Protein AF-A0AA47I9Y7-F1 (afdb_monomer)

Solvent-accessible surface area (backbone atoms only — not comparable to full-atom values): 16731 Å² total; per-residue (Å²): 128,36,67,56,57,57,97,41,73,66,57,45,51,51,52,51,48,19,35,68,74,39,48,67,21,49,48,52,52,41,50,50,24,49,52,32,53,71,35,77,84,28,57,31,25,45,37,18,40,38,35,43,50,38,50,36,59,47,54,57,71,39,71,88,48,73,90,46,66,33,59,58,55,16,31,36,56,62,63,80,37,83,55,49,89,88,38,75,64,47,60,88,64,98,59,73,69,54,71,45,32,20,52,49,47,20,36,27,54,48,57,59,84,78,84,75,50,79,68,33,27,66,25,9,57,61,42,27,40,48,50,48,52,48,39,56,58,68,60,42,58,69,67,46,50,52,43,69,60,46,50,42,57,44,39,29,85,91,43,34,47,88,78,33,93,68,15,23,35,47,88,72,14,67,59,35,57,53,28,57,76,67,54,39,49,80,31,60,37,34,24,37,69,44,11,41,30,55,46,35,37,45,50,33,14,61,80,69,76,51,69,63,48,29,93,90,47,55,73,64,51,34,51,53,15,51,43,29,47,44,42,29,42,40,32,70,37,56,58,20,55,51,49,55,52,54,51,34,56,53,31,50,78,69,77,39,78,81,74,89,72,62,47,79,75,42,72,50,61,30,70,45,21,37,47,37,13,37,47,46,42,73,74,62,48,52,61,85,43,59,69,61,48,49,55,51,45,53,53,43,44,51,51,40,47,51,55,38,52,58,42,39,64,67,72,77,114

pLDDT: mean 90.84, std 8.87, range [41.88, 98.38]

Radius of gyration: 19.45 Å; Cα contacts (8 Å, |Δi|>4): 486; chains: 1; bounding box: 48×53×58 Å

Organism: NCBI:txid56454

Sequence (317 aa):
MSNNAYYSEHHLRERAQAYTSNIAAEKVLIANATCAMRDINSFAHKQAEWLCHLERSLWKYEPALECRDRNKLGDEVLGLEKPGKDSPYAKSRSWKLSDQAASAFSMILKGQSGPFTAEQVKTGFELSQEGQLLAGRLNIQPRKSYRKKNRHDANRSGTHSTKTLSGMDLSMDLGTSIRDAAQVPVMSGTSGSSSDVVIAARYAAMELGVQWSAPELTTDQAKDALIDLSLEFFRQQGPTVVMAMQMNAIREKQGLPTKDVEKSQVFTHSYAEIHSGILLTVDGIDPTKIDEVRSALYGYTIDAKKRLSELSSLTEI

Secondary structure (DSSP, 8-state):
--S---SSHHHHHHHHHHHHHHHHHHHHHHHHHHHHHH-TTSHHHHHHHHHHHHHHHHHHS-GGGTTS-HHHHHHHHHTSSPPPTTSTTSSPPSSPPPHHHHHHHHHHHTT--SPPPHHHHTTHHHHHHHHHHHHHHTT-HHHHHHHHHH------TT--TTT-TT----TT-HHHHHHHHHT---SSSS-HHHHHHHHHHHHHHHHHTS-SS-TTS-HHHHHHHHHHHHHHHHHHSHHHHHHHHHHHHHHHHTTPPP----GGGS-S--HHHHHHHHHHHHTT--TT-HHHHHHHHHHHHHHHHHHHHHHHHHS--

Structure (mmCIF, N/CA/C/O backbone):
data_AF-A0AA47I9Y7-F1
#
_entry.id   AF-A0AA47I9Y7-F1
#
loop_
_atom_site.group_PDB
_atom_site.id
_atom_site.type_symbol
_atom_site.label_atom_id
_atom_site.label_alt_id
_atom_site.label_comp_id
_atom_site.label_asym_id
_atom_site.label_entity_id
_atom_site.label_seq_id
_atom_site.pdbx_PDB_ins_code
_atom_site.Cartn_x
_atom_site.Cartn_y
_atom_site.Cartn_z
_atom_site.occupancy
_atom_site.B_iso_or_equiv
_atom_site.auth_seq_id
_atom_site.auth_comp_id
_atom_site.auth_asym_id
_atom_site.auth_atom_id
_atom_site.pdbx_PDB_model_num
ATOM 1 N N . MET A 1 1 ? -4.282 19.068 11.473 1.00 44.75 1 MET A N 1
ATOM 2 C CA . MET A 1 1 ? -4.989 19.540 10.270 1.00 44.75 1 MET A CA 1
ATOM 3 C C . MET A 1 1 ? -4.792 18.522 9.155 1.00 44.75 1 MET A C 1
ATOM 5 O O . MET A 1 1 ? -3.972 18.753 8.282 1.00 44.75 1 MET A O 1
ATOM 9 N N . SER A 1 2 ? -5.476 17.378 9.200 1.00 49.88 2 SER A N 1
ATOM 10 C CA . SER A 1 2 ? -5.571 16.508 8.012 1.00 49.88 2 SER A CA 1
ATOM 11 C C . SER A 1 2 ? -6.963 15.910 7.791 1.00 49.88 2 SER A C 1
ATOM 13 O O . SER A 1 2 ? -7.198 15.368 6.724 1.00 49.88 2 SER A O 1
ATOM 15 N N . ASN A 1 3 ? -7.931 16.124 8.685 1.00 54.41 3 ASN A N 1
ATOM 16 C CA . ASN A 1 3 ? -9.329 15.746 8.470 1.00 54.41 3 ASN A CA 1
ATOM 17 C C . ASN A 1 3 ? -10.232 16.839 9.063 1.00 54.41 3 ASN A C 1
ATOM 19 O O . ASN A 1 3 ? -10.710 16.730 10.187 1.00 54.41 3 ASN A O 1
ATOM 23 N N . ASN A 1 4 ? -10.316 17.974 8.366 1.00 56.66 4 ASN A N 1
ATOM 24 C CA . ASN A 1 4 ? -10.891 19.211 8.906 1.00 56.66 4 ASN A CA 1
ATOM 25 C C . ASN A 1 4 ? -12.314 19.491 8.389 1.00 56.66 4 ASN A C 1
ATOM 27 O O . ASN A 1 4 ? -12.951 20.414 8.890 1.00 56.66 4 ASN A O 1
ATOM 31 N N . ALA A 1 5 ? -12.827 18.728 7.419 1.00 62.12 5 ALA A N 1
ATOM 32 C CA . ALA A 1 5 ? -14.216 18.865 7.003 1.00 62.12 5 ALA A CA 1
ATOM 33 C C . ALA A 1 5 ? -15.114 18.071 7.962 1.00 62.12 5 ALA A C 1
ATOM 35 O O . ALA A 1 5 ? -15.249 16.849 7.873 1.00 62.12 5 ALA A O 1
ATOM 36 N N . TYR A 1 6 ? -15.704 18.789 8.910 1.00 72.56 6 TYR A N 1
ATOM 37 C CA . TYR A 1 6 ? -16.789 18.318 9.756 1.00 72.56 6 TYR A CA 1
ATOM 38 C C . TYR A 1 6 ? -18.028 19.171 9.469 1.00 72.56 6 TYR A C 1
ATOM 40 O O . TYR A 1 6 ? -17.922 20.383 9.302 1.00 72.56 6 TYR A O 1
ATOM 48 N N . TYR A 1 7 ? -19.210 18.556 9.410 1.00 78.12 7 TYR A N 1
ATOM 49 C CA . TYR A 1 7 ? -20.451 19.286 9.104 1.00 78.12 7 TYR A CA 1
ATOM 50 C C . TYR A 1 7 ? -21.073 19.957 10.338 1.00 78.12 7 TYR A C 1
ATOM 52 O O . TYR A 1 7 ? -21.964 20.788 10.201 1.00 78.12 7 TYR A O 1
ATOM 60 N N . SER A 1 8 ? -20.613 19.609 11.545 1.00 83.88 8 SER A N 1
ATOM 61 C CA . SER A 1 8 ? -21.040 20.215 12.810 1.00 83.88 8 SER A CA 1
ATOM 62 C C . SER A 1 8 ? -19.993 20.011 13.910 1.00 83.88 8 SER A C 1
ATOM 64 O O . SER A 1 8 ? -19.165 19.100 13.836 1.00 83.88 8 SER A O 1
ATOM 66 N N . GLU A 1 9 ? -20.037 20.837 14.958 1.00 87.06 9 GLU A N 1
ATOM 67 C CA . GLU A 1 9 ? -19.199 20.641 16.150 1.00 87.06 9 GLU A CA 1
ATOM 68 C C . GLU A 1 9 ? -19.458 19.276 16.805 1.00 87.06 9 GLU A C 1
ATOM 70 O O . GLU A 1 9 ? -18.528 18.619 17.267 1.00 87.06 9 GLU A O 1
ATOM 75 N N . HIS A 1 10 ? -20.714 18.822 16.800 1.00 89.06 10 HIS A N 1
ATOM 76 C CA . HIS A 1 10 ? -21.087 17.503 17.299 1.00 89.06 10 HIS A CA 1
ATOM 77 C C . HIS A 1 10 ? -20.333 16.389 16.560 1.00 89.06 10 HIS A C 1
ATOM 79 O O . HIS A 1 10 ? -19.647 15.600 17.200 1.00 89.06 10 HIS A O 1
ATOM 85 N N . HIS A 1 11 ? -20.345 16.409 15.225 1.00 87.25 11 HIS A N 1
ATOM 86 C CA . HIS A 1 11 ? -19.621 15.438 14.404 1.00 87.25 11 HIS A CA 1
ATOM 87 C C . HIS A 1 11 ? -18.101 15.471 14.654 1.00 87.25 11 HIS A C 1
ATOM 89 O O . HIS A 1 11 ? -17.448 14.429 14.712 1.00 87.25 11 HIS A O 1
ATOM 95 N N . LEU A 1 12 ? -17.520 16.659 14.859 1.00 86.69 12 LEU A N 1
ATOM 96 C CA . LEU A 1 12 ? -16.107 16.778 15.232 1.00 86.69 12 LEU A CA 1
ATOM 97 C C . LEU A 1 12 ? -15.812 16.097 16.579 1.00 86.69 12 LEU A C 1
ATOM 99 O O . LEU A 1 12 ? -14.803 15.401 16.704 1.00 86.69 12 LEU A O 1
ATOM 103 N N . ARG A 1 13 ? -16.683 16.289 17.578 1.00 90.06 13 ARG A N 1
ATOM 104 C CA . ARG A 1 13 ? -16.549 15.663 18.903 1.00 90.06 13 ARG A CA 1
ATOM 105 C C . ARG A 1 13 ? -16.692 14.144 18.827 1.00 90.06 13 ARG A C 1
ATOM 107 O O . ARG A 1 13 ? -15.890 13.453 19.445 1.00 90.06 13 ARG A O 1
ATOM 114 N N . GLU A 1 14 ? -17.631 13.631 18.035 1.00 90.81 14 GLU A N 1
ATOM 115 C CA . GLU A 1 14 ? -17.792 12.187 17.810 1.00 90.81 14 GLU A CA 1
ATOM 116 C C . GLU A 1 14 ? -16.541 11.570 17.174 1.00 90.81 14 GLU A C 1
ATOM 118 O O . GLU A 1 14 ? -16.006 10.588 17.685 1.00 90.81 14 GLU A O 1
ATOM 123 N N . ARG A 1 15 ? -15.991 12.185 16.118 1.00 89.00 15 ARG A N 1
ATOM 124 C CA . ARG A 1 15 ? -14.737 11.711 15.506 1.00 89.00 15 ARG A CA 1
ATOM 125 C C . ARG A 1 15 ? -13.556 11.757 16.470 1.00 89.00 15 ARG A C 1
ATOM 127 O O . ARG A 1 15 ? -12.730 10.843 16.475 1.00 89.00 15 ARG A O 1
ATOM 134 N N . ALA A 1 16 ? -13.461 12.808 17.284 1.00 89.50 16 ALA A N 1
ATOM 135 C CA . ALA A 1 16 ? -12.430 12.907 18.311 1.00 89.50 16 ALA A CA 1
ATOM 136 C C . ALA A 1 16 ? -12.577 11.789 19.353 1.00 89.50 16 ALA A C 1
ATOM 138 O O . ALA A 1 16 ? -11.584 11.146 19.689 1.00 89.50 16 ALA A O 1
ATOM 139 N N . GLN A 1 17 ? -13.805 11.511 19.800 1.00 92.44 17 GLN A N 1
ATOM 140 C CA . GLN A 1 17 ? -14.100 10.427 20.730 1.00 92.44 17 GLN A CA 1
ATOM 141 C C . GLN A 1 17 ? -13.722 9.066 20.134 1.00 92.44 17 GLN A C 1
ATOM 143 O O . GLN A 1 17 ? -12.938 8.340 20.745 1.00 92.44 17 GLN A O 1
ATOM 148 N N . ALA A 1 18 ? -14.177 8.766 18.913 1.00 92.00 18 ALA A N 1
ATOM 149 C CA . ALA A 1 18 ? -13.835 7.538 18.199 1.00 92.00 18 ALA A CA 1
ATOM 150 C C . ALA A 1 18 ? -12.314 7.351 18.074 1.00 92.00 18 ALA A C 1
ATOM 152 O O . ALA A 1 18 ? -11.805 6.257 18.312 1.00 92.00 18 ALA A O 1
ATOM 153 N N . TYR A 1 19 ? -11.562 8.414 17.771 1.00 91.00 19 TYR A N 1
ATOM 154 C CA . TYR A 1 19 ? -10.100 8.365 17.785 1.00 91.00 19 TYR A CA 1
ATOM 155 C C . TYR A 1 19 ? -9.546 8.040 19.180 1.00 91.00 19 TYR A C 1
ATOM 157 O O . TYR A 1 19 ? -8.774 7.092 19.328 1.00 91.00 19 TYR A O 1
ATOM 165 N N . THR A 1 20 ? -9.947 8.791 20.211 1.00 91.69 20 THR A N 1
ATOM 166 C CA . THR A 1 20 ? -9.417 8.609 21.573 1.00 91.69 20 THR A CA 1
ATOM 167 C C . THR A 1 20 ? -9.711 7.228 22.150 1.00 91.69 20 THR A C 1
ATOM 169 O O . THR A 1 20 ? -8.852 6.670 22.823 1.00 91.69 20 THR A O 1
ATOM 172 N N . SER A 1 21 ? -10.867 6.640 21.831 1.00 92.31 21 SER A N 1
ATOM 173 C CA . SER A 1 21 ? -11.256 5.305 22.298 1.00 92.31 21 SER A CA 1
ATOM 174 C C . SER A 1 21 ? -10.496 4.161 21.618 1.00 92.31 21 SER A C 1
ATOM 176 O O . SER A 1 21 ? -10.504 3.047 22.130 1.00 92.31 21 SER A O 1
ATOM 178 N N . ASN A 1 22 ? -9.846 4.403 20.474 1.00 93.06 22 ASN A N 1
ATOM 179 C CA . ASN A 1 22 ? -9.229 3.344 19.664 1.00 93.06 22 ASN A CA 1
ATOM 180 C C . ASN A 1 22 ? -7.719 3.527 19.438 1.00 93.06 22 ASN A C 1
ATOM 182 O O . ASN A 1 22 ? -7.058 2.611 18.949 1.00 93.06 22 ASN A O 1
ATOM 186 N N . ILE A 1 23 ? -7.138 4.683 19.782 1.00 91.81 23 ILE A N 1
ATOM 187 C CA . ILE A 1 23 ? -5.726 4.967 19.484 1.00 91.81 23 ILE A CA 1
ATOM 188 C C . ILE A 1 23 ? -4.754 4.012 20.193 1.00 91.81 23 ILE A C 1
ATOM 190 O O . ILE A 1 23 ? -3.709 3.689 19.633 1.00 91.81 23 ILE A O 1
ATOM 194 N N . ALA A 1 24 ? -5.087 3.527 21.393 1.00 93.12 24 ALA A N 1
ATOM 195 C CA . ALA A 1 24 ? -4.264 2.542 22.097 1.00 93.12 24 ALA A CA 1
ATOM 196 C C . ALA A 1 24 ? -4.194 1.217 21.318 1.00 93.12 24 ALA A C 1
ATOM 198 O O . ALA A 1 24 ? -3.101 0.735 21.022 1.00 93.12 24 ALA A O 1
ATOM 199 N N . ALA A 1 25 ? -5.344 0.693 20.886 1.00 95.44 25 ALA A N 1
ATOM 200 C CA . ALA A 1 25 ? -5.421 -0.499 20.046 1.00 95.44 25 ALA A CA 1
ATOM 201 C C . ALA A 1 25 ? -4.701 -0.317 18.701 1.00 95.44 25 ALA A C 1
ATOM 203 O O . ALA A 1 25 ? -3.946 -1.193 18.278 1.00 95.44 25 ALA A O 1
ATOM 204 N N . GLU A 1 26 ? -4.860 0.837 18.042 1.00 94.44 26 GLU A N 1
ATOM 205 C CA . GLU A 1 26 ? -4.120 1.119 16.807 1.00 94.44 26 GLU A CA 1
ATOM 206 C C . GLU A 1 26 ? -2.605 1.124 17.019 1.00 94.44 26 GLU A C 1
ATOM 208 O O . GLU A 1 26 ? -1.868 0.587 16.194 1.00 94.44 26 GLU A O 1
ATOM 213 N N . LYS A 1 27 ? -2.120 1.691 18.129 1.00 93.56 27 LYS A N 1
ATOM 214 C CA . LYS A 1 27 ? -0.692 1.660 18.466 1.00 93.56 27 LYS A CA 1
ATOM 215 C C . LYS A 1 27 ? -0.179 0.235 18.642 1.00 93.56 27 LYS A C 1
ATOM 217 O O . LYS A 1 27 ? 0.912 -0.060 18.159 1.00 93.56 27 LYS A O 1
ATOM 222 N N . VAL A 1 28 ? -0.961 -0.644 19.271 1.00 95.44 28 VAL A N 1
ATOM 223 C CA . VAL A 1 28 ? -0.621 -2.070 19.403 1.00 95.44 28 VAL A CA 1
ATOM 224 C C . VAL A 1 28 ? -0.530 -2.738 18.031 1.00 95.44 28 VAL A C 1
ATOM 226 O O . VAL A 1 28 ? 0.454 -3.419 17.757 1.00 95.44 28 VAL A O 1
ATOM 229 N N . LEU A 1 29 ? -1.489 -2.494 17.132 1.00 95.94 29 LEU A N 1
ATOM 230 C CA . LEU A 1 29 ? -1.443 -3.025 15.763 1.00 95.94 29 LEU A CA 1
ATOM 231 C C . LEU A 1 29 ? -0.200 -2.548 15.003 1.00 95.94 29 LEU A C 1
ATOM 233 O O . LEU A 1 29 ? 0.504 -3.353 14.401 1.00 95.94 29 LEU A O 1
ATOM 237 N N . ILE A 1 30 ? 0.117 -1.254 15.079 1.00 94.19 30 ILE A N 1
ATOM 238 C CA . ILE A 1 30 ? 1.300 -0.680 14.423 1.00 94.19 30 ILE A CA 1
ATOM 239 C C . ILE A 1 30 ? 2.597 -1.276 14.997 1.00 94.19 30 ILE A C 1
ATOM 241 O O . ILE A 1 30 ? 3.538 -1.558 14.250 1.00 94.19 30 ILE A O 1
ATOM 245 N N . ALA A 1 31 ? 2.662 -1.475 16.317 1.00 94.19 31 ALA A N 1
ATOM 246 C CA . ALA A 1 31 ? 3.808 -2.099 16.971 1.00 94.19 31 ALA A CA 1
ATOM 247 C C . ALA A 1 31 ? 3.969 -3.566 16.546 1.00 94.19 31 ALA A C 1
ATOM 249 O O . ALA A 1 31 ? 5.073 -3.972 16.188 1.00 94.19 31 ALA A O 1
ATOM 250 N N . ASN A 1 32 ? 2.875 -4.329 16.504 1.00 95.44 32 ASN A N 1
ATOM 251 C CA . ASN A 1 32 ? 2.876 -5.721 16.058 1.00 95.44 32 ASN A CA 1
ATOM 252 C C . ASN A 1 32 ? 3.329 -5.845 14.602 1.00 95.44 32 ASN A C 1
ATOM 254 O O . ASN A 1 32 ? 4.221 -6.641 14.324 1.00 95.44 32 ASN A O 1
ATOM 258 N N . ALA A 1 33 ? 2.809 -5.002 13.706 1.00 95.31 33 ALA A N 1
ATOM 259 C CA . ALA A 1 33 ? 3.248 -4.941 12.315 1.00 95.31 33 ALA A CA 1
ATOM 260 C C . ALA A 1 33 ? 4.756 -4.642 12.202 1.00 95.31 33 ALA A C 1
ATOM 262 O O . ALA A 1 33 ? 5.487 -5.311 11.474 1.00 95.31 33 ALA A O 1
ATOM 263 N N . THR A 1 34 ? 5.256 -3.692 13.000 1.00 93.31 34 THR A N 1
ATOM 264 C CA . THR A 1 34 ? 6.692 -3.364 13.053 1.00 93.31 34 THR A CA 1
ATOM 265 C C . THR A 1 34 ? 7.535 -4.544 13.549 1.00 93.31 34 THR A C 1
ATOM 267 O O . THR A 1 34 ? 8.630 -4.783 13.037 1.00 93.31 34 THR A O 1
ATOM 270 N N . CYS A 1 35 ? 7.051 -5.286 14.546 1.00 94.62 35 CYS A N 1
ATOM 271 C CA . CYS A 1 35 ? 7.716 -6.485 15.052 1.00 94.62 35 CYS A CA 1
ATOM 272 C C . CYS A 1 35 ? 7.711 -7.614 14.018 1.00 94.62 35 CYS A C 1
ATOM 274 O O . CYS A 1 35 ? 8.761 -8.212 13.789 1.00 94.62 35 CYS A O 1
ATOM 276 N N . ALA A 1 36 ? 6.580 -7.857 13.350 1.00 94.44 36 ALA A N 1
ATOM 277 C CA . ALA A 1 36 ? 6.462 -8.862 12.299 1.00 94.44 36 ALA A CA 1
ATOM 278 C C . ALA A 1 36 ? 7.495 -8.614 11.191 1.00 94.44 36 ALA A C 1
ATOM 280 O O . ALA A 1 36 ? 8.235 -9.520 10.822 1.00 94.44 36 ALA A O 1
ATOM 281 N N . MET A 1 37 ? 7.669 -7.366 10.752 1.00 91.81 37 MET A N 1
ATOM 282 C CA . MET A 1 37 ? 8.657 -7.027 9.719 1.00 91.81 37 MET A CA 1
ATOM 283 C C . MET A 1 37 ? 10.119 -7.272 10.111 1.00 91.81 37 MET A C 1
ATOM 285 O O . MET A 1 37 ? 10.985 -7.381 9.238 1.00 91.81 37 MET A O 1
ATOM 289 N N . ARG A 1 38 ? 10.422 -7.377 11.409 1.00 91.12 38 ARG A N 1
ATOM 290 C CA . ARG A 1 38 ? 11.766 -7.715 11.906 1.00 91.12 38 ARG A CA 1
ATOM 291 C C . ARG A 1 38 ? 12.012 -9.219 11.974 1.00 91.12 38 ARG A C 1
ATOM 293 O O . ARG A 1 38 ? 13.171 -9.619 11.912 1.00 91.12 38 ARG A O 1
ATOM 300 N N . ASP A 1 39 ? 10.960 -10.023 12.098 1.00 94.00 39 ASP A N 1
ATOM 301 C CA . ASP A 1 39 ? 11.050 -11.480 12.122 1.00 94.00 39 ASP A CA 1
ATOM 302 C C . ASP A 1 39 ? 10.946 -12.048 10.704 1.00 94.00 39 ASP A C 1
ATOM 304 O O . ASP A 1 39 ? 9.898 -11.972 10.063 1.00 94.00 39 ASP A O 1
ATOM 308 N N . ILE A 1 40 ? 12.035 -12.657 10.234 1.00 92.56 40 ILE A N 1
ATOM 309 C CA . ILE A 1 40 ? 12.118 -13.276 8.905 1.00 92.56 40 ILE A CA 1
ATOM 310 C C . ILE A 1 40 ? 11.125 -14.430 8.714 1.00 92.56 40 ILE A C 1
ATOM 312 O O . ILE A 1 40 ? 10.798 -14.778 7.584 1.00 92.56 40 ILE A O 1
ATOM 316 N N . ASN A 1 41 ? 10.635 -15.024 9.806 1.00 93.94 41 ASN A N 1
ATOM 317 C CA . ASN A 1 41 ? 9.671 -16.119 9.755 1.00 93.94 41 ASN A CA 1
ATOM 318 C C . ASN A 1 41 ? 8.217 -15.633 9.741 1.00 93.94 41 ASN A C 1
ATOM 320 O O . ASN A 1 41 ? 7.310 -16.448 9.551 1.00 93.94 41 ASN A O 1
ATOM 324 N N . SER A 1 42 ? 7.976 -14.334 9.941 1.00 96.81 42 SER A N 1
ATOM 325 C CA . SER A 1 42 ? 6.624 -13.789 9.970 1.00 96.81 42 SER A CA 1
ATOM 326 C C . SER A 1 42 ? 5.968 -13.835 8.590 1.00 96.81 42 SER A C 1
ATOM 328 O O . SER A 1 42 ? 6.623 -13.739 7.549 1.00 96.81 42 SER A O 1
ATOM 330 N N . PHE A 1 43 ? 4.638 -13.919 8.568 1.00 98.00 43 PHE A N 1
ATOM 331 C CA . PHE A 1 43 ? 3.879 -13.857 7.318 1.00 98.00 43 PHE A CA 1
ATOM 332 C C . PHE A 1 43 ? 4.074 -12.518 6.595 1.00 98.00 43 PHE A C 1
ATOM 334 O O . PHE A 1 43 ? 4.163 -12.499 5.370 1.00 98.00 43 PHE A O 1
ATOM 341 N N . ALA A 1 44 ? 4.215 -11.417 7.342 1.00 97.31 44 ALA A N 1
ATOM 342 C CA . ALA A 1 44 ? 4.503 -10.096 6.788 1.00 97.31 44 ALA A CA 1
ATOM 343 C C . ALA A 1 44 ? 5.832 -10.080 6.019 1.00 97.31 44 ALA A C 1
ATOM 345 O O . ALA A 1 44 ? 5.872 -9.610 4.883 1.00 97.31 44 ALA A O 1
ATOM 346 N N . HIS A 1 45 ? 6.895 -10.665 6.583 1.00 96.69 45 HIS A N 1
ATOM 347 C CA . HIS A 1 45 ? 8.198 -10.741 5.922 1.00 96.69 45 HIS A CA 1
ATOM 348 C C . HIS A 1 45 ? 8.150 -11.601 4.654 1.00 96.69 45 HIS A C 1
ATOM 350 O O . HIS A 1 45 ? 8.589 -11.162 3.592 1.00 96.69 45 HIS A O 1
ATOM 356 N N . LYS A 1 46 ? 7.540 -12.788 4.742 1.00 97.56 46 LYS A N 1
ATOM 357 C CA . LYS A 1 46 ? 7.369 -13.721 3.615 1.00 97.56 46 LYS A CA 1
ATOM 358 C C . LYS A 1 46 ? 6.568 -13.099 2.471 1.00 97.56 46 LYS A C 1
ATOM 360 O O . LYS A 1 46 ? 6.937 -13.199 1.301 1.00 97.56 46 LYS A O 1
ATOM 365 N N . GLN A 1 47 ? 5.486 -12.394 2.804 1.00 98.38 47 GLN A N 1
ATOM 366 C CA . GLN A 1 47 ? 4.698 -11.665 1.817 1.00 98.38 47 GLN A CA 1
ATOM 367 C C . GLN A 1 47 ? 5.490 -10.494 1.218 1.00 98.38 47 GLN A C 1
ATOM 369 O O . GLN A 1 47 ? 5.410 -10.275 0.012 1.00 98.38 47 GLN A O 1
ATOM 374 N N . ALA A 1 48 ? 6.281 -9.765 2.011 1.00 98.00 48 ALA A N 1
ATOM 375 C CA . ALA A 1 48 ? 7.133 -8.684 1.511 1.00 98.00 48 ALA A CA 1
ATOM 376 C C . ALA A 1 48 ? 8.179 -9.193 0.511 1.00 98.00 48 ALA A C 1
ATOM 378 O O . ALA A 1 48 ? 8.350 -8.605 -0.557 1.00 98.00 48 ALA A O 1
ATOM 379 N N . GLU A 1 49 ? 8.831 -10.315 0.823 1.00 97.25 49 GLU A N 1
ATOM 380 C CA . GLU A 1 49 ? 9.785 -10.978 -0.068 1.00 97.25 49 GLU A CA 1
ATOM 381 C C . GLU A 1 49 ? 9.125 -11.354 -1.393 1.00 97.25 49 GLU A C 1
ATOM 383 O O . GLU A 1 49 ? 9.649 -11.064 -2.475 1.00 97.25 49 GLU A O 1
ATOM 388 N N . TRP A 1 50 ? 7.925 -11.930 -1.318 1.00 98.00 50 TRP A N 1
ATOM 389 C CA . TRP A 1 50 ? 7.161 -12.281 -2.503 1.00 98.00 50 TRP A CA 1
ATOM 390 C C . TRP A 1 50 ? 6.809 -11.060 -3.359 1.00 98.00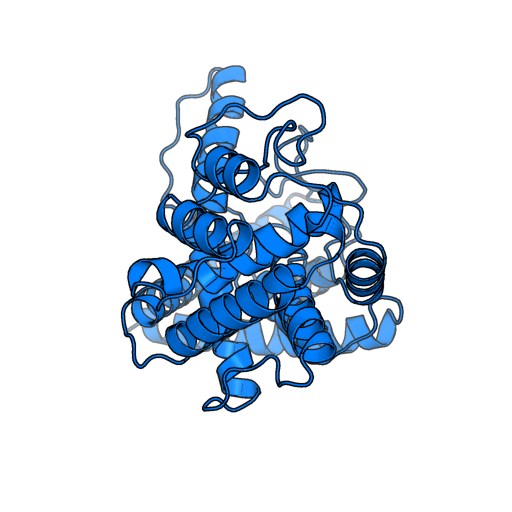 50 TRP A C 1
ATOM 392 O O . TRP A 1 50 ? 6.991 -11.098 -4.575 1.00 98.00 50 TRP A O 1
ATOM 402 N N . LEU A 1 51 ? 6.401 -9.943 -2.746 1.00 98.12 51 LEU A N 1
ATOM 403 C CA . LEU A 1 51 ? 6.159 -8.680 -3.453 1.00 98.12 51 LEU A CA 1
ATOM 404 C C . LEU A 1 51 ? 7.413 -8.175 -4.188 1.00 98.12 51 LEU A C 1
ATOM 406 O O . LEU A 1 51 ? 7.328 -7.791 -5.358 1.00 98.12 51 LEU A O 1
ATOM 410 N N . CYS A 1 52 ? 8.588 -8.233 -3.549 1.00 97.69 52 CYS A N 1
ATOM 411 C CA . CYS A 1 52 ? 9.859 -7.891 -4.193 1.00 97.69 52 CYS A CA 1
ATOM 412 C C . CYS A 1 52 ? 10.111 -8.757 -5.437 1.00 97.69 52 CYS A C 1
ATOM 414 O O . CYS A 1 52 ? 10.546 -8.260 -6.480 1.00 97.69 52 CYS A O 1
ATOM 416 N N . HIS A 1 53 ? 9.842 -10.061 -5.342 1.00 97.12 53 HIS A N 1
ATOM 417 C CA . HIS A 1 53 ? 10.044 -11.000 -6.442 1.00 97.12 53 HIS A CA 1
ATOM 418 C C . HIS A 1 53 ? 9.028 -10.852 -7.573 1.00 97.12 53 HIS A C 1
ATOM 420 O O . HIS A 1 53 ? 9.428 -10.959 -8.737 1.00 97.12 53 HIS A O 1
ATOM 426 N N . LEU A 1 54 ? 7.766 -10.558 -7.259 1.00 97.50 54 LEU A N 1
ATOM 427 C CA . LEU A 1 54 ? 6.741 -10.243 -8.252 1.00 97.50 54 LEU A CA 1
ATOM 428 C C . LEU A 1 54 ? 7.135 -9.006 -9.063 1.00 97.50 54 LEU A C 1
ATOM 430 O O . LEU A 1 54 ? 7.205 -9.083 -10.290 1.00 97.50 54 LEU A O 1
ATOM 434 N N . GLU A 1 55 ? 7.478 -7.895 -8.402 1.00 97.19 55 GLU A N 1
ATOM 435 C CA . GLU A 1 55 ? 7.911 -6.680 -9.102 1.00 97.19 55 GLU A CA 1
ATOM 436 C C . GLU A 1 55 ? 9.194 -6.930 -9.902 1.00 97.19 55 GLU A C 1
ATOM 438 O O . GLU A 1 55 ? 9.248 -6.596 -11.085 1.00 97.19 55 GLU A O 1
ATOM 443 N N . ARG A 1 56 ? 10.212 -7.585 -9.322 1.00 96.81 56 ARG A N 1
ATOM 444 C CA . ARG A 1 56 ? 11.449 -7.910 -10.055 1.00 96.81 56 ARG A CA 1
ATOM 445 C C . ARG A 1 56 ? 11.166 -8.678 -11.341 1.00 96.81 56 ARG A C 1
ATOM 447 O O . ARG A 1 56 ? 11.749 -8.371 -12.379 1.00 96.81 56 ARG A O 1
ATOM 454 N N . SER A 1 57 ? 10.304 -9.684 -11.262 1.00 95.75 57 SER A N 1
ATOM 455 C CA . SER A 1 57 ? 10.001 -10.563 -12.392 1.00 95.75 57 SER A CA 1
ATOM 456 C C . SER A 1 57 ? 9.186 -9.839 -13.460 1.00 95.75 57 SER A C 1
ATOM 458 O O . SER A 1 57 ? 9.492 -9.980 -14.642 1.00 95.75 57 SER A O 1
ATOM 460 N N . LEU A 1 58 ? 8.229 -8.999 -13.052 1.00 95.69 58 LEU A N 1
ATOM 461 C CA . LEU A 1 58 ? 7.439 -8.173 -13.962 1.00 95.69 58 LEU A CA 1
ATOM 462 C C . LEU A 1 58 ? 8.320 -7.160 -14.715 1.00 95.69 58 LEU A C 1
ATOM 464 O O . LEU A 1 58 ? 8.308 -7.105 -15.941 1.00 95.69 58 LEU A O 1
ATOM 468 N N . TRP A 1 59 ? 9.143 -6.390 -13.999 1.00 95.81 59 TRP A N 1
ATOM 469 C CA . TRP A 1 59 ? 9.994 -5.347 -14.592 1.00 95.81 59 TRP A CA 1
ATOM 470 C C . TRP A 1 59 ? 11.175 -5.882 -15.401 1.00 95.81 59 TRP A C 1
ATOM 472 O O . TRP A 1 59 ? 11.768 -5.151 -16.202 1.00 95.81 59 TRP A O 1
ATOM 482 N N . LYS A 1 60 ? 11.562 -7.146 -15.206 1.00 93.19 60 LYS A N 1
ATOM 483 C CA . LYS A 1 60 ? 12.636 -7.764 -15.989 1.00 93.19 60 LYS A CA 1
ATOM 484 C C . LYS A 1 60 ? 12.315 -7.729 -17.484 1.00 93.19 60 LYS A C 1
ATOM 486 O O . LYS A 1 60 ? 13.191 -7.367 -18.265 1.00 93.19 60 LYS A O 1
ATOM 491 N N . TYR A 1 61 ? 11.069 -8.029 -17.844 1.00 89.06 61 TYR A N 1
ATOM 492 C CA . TYR A 1 61 ? 10.615 -8.182 -19.229 1.00 89.06 61 TYR A CA 1
ATOM 493 C C . TYR A 1 61 ? 9.652 -7.079 -19.687 1.00 89.06 61 TYR A C 1
ATOM 495 O O . TYR A 1 61 ? 8.998 -7.236 -20.709 1.00 89.06 61 TYR A O 1
ATOM 503 N N . GLU A 1 62 ? 9.545 -5.976 -18.942 1.00 93.69 62 GLU A N 1
ATOM 504 C CA . GLU A 1 62 ? 8.633 -4.876 -19.271 1.00 93.69 62 GLU A CA 1
ATOM 505 C C . GLU A 1 62 ? 9.069 -4.149 -20.563 1.00 93.69 62 GLU A C 1
ATOM 507 O O . GLU A 1 62 ? 10.114 -3.482 -20.551 1.00 93.69 62 GLU A O 1
ATOM 512 N N . PRO A 1 63 ? 8.269 -4.196 -21.652 1.00 92.50 63 PRO A N 1
ATOM 513 C CA . PRO A 1 63 ? 8.631 -3.585 -22.933 1.00 92.50 63 PRO A CA 1
ATOM 514 C C . PRO A 1 63 ? 8.882 -2.076 -22.844 1.00 92.50 63 PRO A C 1
ATOM 516 O O . PRO A 1 63 ? 9.721 -1.533 -23.562 1.00 92.50 63 PRO A O 1
ATOM 519 N N . ALA A 1 64 ? 8.220 -1.372 -21.917 1.00 90.62 64 ALA A N 1
ATOM 520 C CA . ALA A 1 64 ? 8.442 0.062 -21.713 1.00 90.62 64 ALA A CA 1
ATOM 521 C C . ALA A 1 64 ? 9.875 0.423 -21.263 1.00 90.62 64 ALA A C 1
ATOM 523 O O . ALA A 1 64 ? 10.238 1.607 -21.272 1.00 90.62 64 ALA A O 1
ATOM 524 N N . LEU A 1 65 ? 10.685 -0.567 -20.864 1.00 90.88 65 LEU A N 1
ATOM 525 C CA . LEU A 1 65 ? 12.096 -0.396 -20.525 1.00 90.88 65 LEU A CA 1
ATOM 526 C C . LEU A 1 65 ? 13.063 -0.701 -21.681 1.00 90.88 65 LEU A C 1
ATOM 528 O O . LEU A 1 65 ? 14.229 -0.339 -21.558 1.00 90.88 65 LEU A O 1
ATOM 532 N N . GLU A 1 66 ? 12.628 -1.314 -22.789 1.00 87.50 66 GLU A N 1
ATOM 533 C CA . GLU A 1 66 ? 13.520 -1.706 -23.902 1.00 87.50 66 GLU A CA 1
ATOM 534 C C . GLU A 1 66 ? 14.209 -0.503 -24.558 1.00 87.50 66 GLU A C 1
ATOM 536 O O . GLU A 1 66 ? 15.401 -0.538 -24.851 1.00 87.50 66 GLU A O 1
ATOM 541 N N . CYS A 1 67 ? 13.480 0.601 -24.724 1.00 84.62 67 CYS A N 1
ATOM 542 C CA . CYS A 1 67 ? 13.997 1.830 -25.331 1.00 84.62 67 CYS A CA 1
ATOM 543 C C . CYS A 1 67 ? 14.690 2.764 -24.322 1.00 84.62 67 CYS A C 1
ATOM 545 O O . CYS A 1 67 ? 14.845 3.956 -24.598 1.00 84.62 67 CYS A O 1
ATOM 547 N N . ARG A 1 68 ? 15.036 2.281 -23.121 1.00 88.12 68 ARG A N 1
ATOM 548 C CA . ARG A 1 68 ? 15.585 3.112 -22.042 1.00 88.12 68 ARG A CA 1
ATOM 549 C C . ARG A 1 68 ? 16.913 2.575 -21.543 1.00 88.12 68 ARG A C 1
ATOM 551 O O . ARG A 1 68 ? 17.115 1.373 -21.415 1.00 88.12 68 ARG A O 1
ATOM 558 N N . ASP A 1 69 ? 17.788 3.498 -21.161 1.00 93.38 69 ASP A N 1
ATOM 559 C CA . ASP A 1 69 ? 18.976 3.150 -20.396 1.00 93.38 69 ASP A CA 1
ATOM 560 C C . ASP A 1 69 ? 18.563 2.748 -18.972 1.00 93.38 69 ASP A C 1
ATOM 562 O O . ASP A 1 69 ? 18.253 3.579 -18.113 1.00 93.38 69 ASP A O 1
ATOM 566 N N . ARG A 1 70 ? 18.522 1.434 -18.749 1.00 94.75 70 ARG A N 1
ATOM 567 C CA . ARG A 1 70 ? 18.155 0.813 -17.475 1.00 94.75 70 ARG A CA 1
ATOM 568 C C . ARG A 1 70 ? 19.158 1.126 -16.360 1.00 94.75 70 ARG A C 1
ATOM 570 O O . ARG A 1 70 ? 18.747 1.213 -15.203 1.00 94.75 70 ARG A O 1
ATOM 577 N N . ASN A 1 71 ? 20.438 1.324 -16.691 1.00 95.56 71 ASN A N 1
ATOM 578 C CA . ASN A 1 71 ? 21.468 1.687 -15.714 1.00 95.56 71 ASN A CA 1
ATOM 579 C C . ASN A 1 71 ? 21.235 3.096 -15.196 1.00 95.56 71 ASN A C 1
ATOM 581 O O . ASN A 1 71 ? 21.051 3.272 -13.991 1.00 95.56 71 ASN A O 1
ATOM 585 N N . LYS A 1 72 ? 21.100 4.045 -16.123 1.00 95.19 72 LYS A N 1
ATOM 586 C CA . LYS A 1 72 ? 20.731 5.424 -15.815 1.00 95.19 72 LYS A CA 1
ATOM 587 C C . LYS A 1 72 ? 19.442 5.507 -15.003 1.00 95.19 72 LYS A C 1
ATOM 589 O O . LYS A 1 72 ? 19.392 6.190 -13.988 1.00 95.19 72 LYS A O 1
ATOM 594 N N . LEU A 1 73 ? 18.400 4.773 -15.398 1.00 94.12 73 LEU A N 1
ATOM 595 C CA . LEU A 1 73 ? 17.126 4.785 -14.676 1.00 94.12 73 LEU A CA 1
ATOM 596 C C . LEU A 1 73 ? 17.269 4.279 -13.228 1.00 94.12 73 LEU A C 1
ATOM 598 O O . LEU A 1 73 ? 16.653 4.833 -12.319 1.00 94.12 73 LEU A O 1
ATOM 602 N N . GLY A 1 74 ? 18.091 3.251 -12.998 1.00 95.31 74 GLY A N 1
ATOM 603 C CA . GLY A 1 74 ? 18.409 2.788 -11.647 1.00 95.31 74 GLY A CA 1
ATOM 604 C C . GLY A 1 74 ? 19.231 3.804 -10.842 1.00 95.31 74 GLY A C 1
ATOM 605 O O . GLY A 1 74 ? 18.943 4.024 -9.667 1.00 95.31 74 GLY A O 1
ATOM 606 N N . ASP A 1 75 ? 20.196 4.485 -11.466 1.00 96.38 75 ASP A N 1
ATOM 607 C CA . ASP A 1 75 ? 20.998 5.534 -10.816 1.00 96.38 75 ASP A CA 1
ATOM 608 C C . ASP A 1 75 ? 20.172 6.781 -10.467 1.00 96.38 75 ASP A C 1
ATOM 610 O O . ASP A 1 75 ? 20.354 7.369 -9.399 1.00 96.38 75 ASP A O 1
ATOM 614 N N . GLU A 1 76 ? 19.191 7.138 -11.298 1.00 94.50 76 GLU A N 1
ATOM 615 C CA . GLU A 1 76 ? 18.201 8.180 -11.001 1.00 94.50 76 GLU A CA 1
ATOM 616 C C . GLU A 1 76 ? 17.337 7.826 -9.778 1.00 94.50 76 GLU A C 1
ATOM 618 O O . GLU A 1 76 ? 16.991 8.702 -8.981 1.00 94.50 76 GLU A O 1
ATOM 623 N N . VAL A 1 77 ? 16.996 6.545 -9.587 1.00 93.25 77 VAL A N 1
ATOM 624 C CA . VAL A 1 77 ? 16.263 6.082 -8.395 1.00 93.25 77 VAL A CA 1
ATOM 625 C C . VAL A 1 77 ? 17.110 6.167 -7.133 1.00 93.25 77 VAL A C 1
ATOM 627 O O . VAL A 1 77 ? 16.592 6.574 -6.093 1.00 93.25 77 VAL A O 1
ATOM 630 N N . LEU A 1 78 ? 18.395 5.825 -7.231 1.00 93.81 78 LEU A N 1
ATOM 631 C CA . LEU A 1 78 ? 19.358 5.957 -6.136 1.00 93.81 78 LEU A CA 1
ATOM 632 C C . LEU A 1 78 ? 19.700 7.420 -5.817 1.00 93.81 78 LEU A C 1
ATOM 634 O O . LEU A 1 78 ? 20.242 7.705 -4.751 1.00 93.81 78 LEU A O 1
ATOM 638 N N . GLY A 1 79 ? 19.397 8.348 -6.728 1.00 91.00 79 GLY A N 1
ATOM 639 C CA . GLY A 1 79 ? 19.828 9.742 -6.637 1.00 91.00 79 GLY A CA 1
ATOM 640 C C . GLY A 1 79 ? 21.309 9.945 -6.973 1.00 91.00 79 GLY A C 1
ATOM 641 O O . GLY A 1 79 ? 21.860 10.994 -6.647 1.00 91.00 79 GLY A O 1
ATOM 642 N N . LEU A 1 80 ? 21.947 8.961 -7.614 1.00 93.06 80 LEU A N 1
ATOM 643 C CA . LEU A 1 80 ? 23.322 9.053 -8.118 1.00 93.06 80 LEU A CA 1
ATOM 644 C C . LEU A 1 80 ? 23.392 9.828 -9.437 1.00 93.06 80 LEU A C 1
ATOM 646 O O . LEU A 1 80 ? 24.421 10.418 -9.754 1.00 93.06 80 LEU A O 1
ATOM 650 N N . GLU A 1 81 ? 22.285 9.871 -10.178 1.00 92.12 81 GLU A N 1
ATOM 651 C CA . GLU A 1 81 ? 22.150 10.665 -11.393 1.00 92.12 81 GLU A CA 1
ATOM 652 C C . GLU A 1 81 ? 20.942 11.603 -11.302 1.00 92.12 81 GLU A C 1
ATOM 654 O O . GLU A 1 81 ? 19.888 11.260 -10.760 1.00 92.12 81 GLU A O 1
ATOM 659 N N . LYS A 1 82 ? 21.085 12.821 -11.837 1.00 91.38 82 LYS A N 1
ATOM 660 C CA . LYS A 1 82 ? 19.983 13.782 -11.903 1.00 91.38 82 LYS A CA 1
ATOM 661 C C . LYS A 1 82 ? 19.043 13.412 -13.060 1.00 91.38 82 LYS A C 1
ATOM 663 O O . LYS A 1 82 ? 19.503 13.397 -14.203 1.00 91.38 82 LYS A O 1
ATOM 668 N N . PRO A 1 83 ? 17.733 13.229 -12.810 1.00 91.94 83 PRO A N 1
ATOM 669 C CA . PRO A 1 83 ? 16.787 12.898 -13.866 1.00 91.94 83 PRO A CA 1
ATOM 670 C C . PRO A 1 83 ? 16.750 13.941 -14.987 1.00 91.94 83 PRO A C 1
ATOM 672 O O . PRO A 1 83 ? 16.618 15.145 -14.735 1.00 91.94 83 PRO A O 1
ATOM 675 N N . GLY A 1 84 ? 16.840 13.474 -16.235 1.00 90.12 84 GLY A N 1
ATOM 676 C CA . GLY A 1 84 ? 16.611 14.308 -17.421 1.00 90.12 84 GLY A CA 1
ATOM 677 C C . GLY A 1 84 ? 15.143 14.736 -17.553 1.00 90.12 84 GLY A C 1
ATOM 678 O O . GLY A 1 84 ? 14.275 14.179 -16.890 1.00 90.12 84 GLY A O 1
ATOM 679 N N . LYS A 1 85 ? 14.828 15.697 -18.435 1.00 88.94 85 LYS A N 1
ATOM 680 C CA . LYS A 1 85 ? 13.448 16.211 -18.611 1.00 88.94 85 LYS A CA 1
ATOM 681 C C . LYS A 1 85 ? 12.429 15.124 -18.988 1.00 88.94 85 LYS A C 1
ATOM 683 O O . LYS A 1 85 ? 11.289 15.191 -18.537 1.00 88.94 85 LYS A O 1
ATOM 688 N N . ASP A 1 86 ? 12.864 14.125 -19.752 1.00 87.69 86 ASP A N 1
ATOM 689 C CA . ASP A 1 86 ? 12.023 13.027 -20.252 1.00 87.69 86 ASP A CA 1
ATOM 690 C C . ASP A 1 86 ? 12.085 11.765 -19.372 1.00 87.69 86 ASP A C 1
ATOM 692 O O . ASP A 1 86 ? 11.497 10.725 -19.695 1.00 87.69 86 ASP A O 1
ATOM 696 N N . SER A 1 87 ? 12.810 11.833 -18.250 1.00 91.69 87 SER A N 1
ATOM 697 C CA . SER A 1 87 ? 12.838 10.748 -17.275 1.00 91.69 87 SER A CA 1
ATOM 698 C C . SER A 1 87 ? 11.490 10.652 -16.546 1.00 91.69 87 SER A C 1
ATOM 700 O O . SER A 1 87 ? 10.916 11.678 -16.158 1.00 91.69 87 SER A O 1
ATOM 702 N N . PRO A 1 88 ? 10.989 9.438 -16.245 1.00 91.00 88 PRO A N 1
ATOM 703 C CA . PRO A 1 88 ? 9.855 9.280 -15.333 1.00 91.00 88 PRO A CA 1
ATOM 704 C C . PRO A 1 88 ? 10.151 9.814 -13.916 1.00 91.00 88 PRO A C 1
ATOM 706 O O . PRO A 1 88 ? 9.230 10.014 -13.123 1.00 91.00 88 PRO A O 1
ATOM 709 N N . TYR A 1 89 ? 11.411 10.080 -13.579 1.00 91.38 89 TYR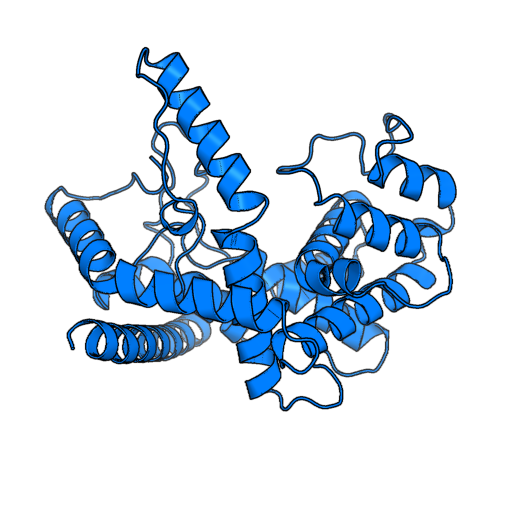 A N 1
ATOM 710 C CA . TYR A 1 89 ? 11.838 10.667 -12.311 1.00 91.38 89 TYR A CA 1
ATOM 711 C C . TYR A 1 89 ? 12.053 12.185 -12.365 1.00 91.38 89 TYR A C 1
ATOM 713 O O . TYR A 1 89 ? 12.411 12.775 -11.351 1.00 91.38 89 TYR A O 1
ATOM 721 N N . ALA A 1 90 ? 11.773 12.840 -13.499 1.00 89.81 90 ALA A N 1
ATOM 722 C CA . ALA A 1 90 ? 11.913 14.291 -13.652 1.00 89.81 90 ALA A CA 1
ATOM 723 C C . ALA A 1 90 ? 11.000 15.102 -12.717 1.00 89.81 90 ALA A C 1
ATOM 725 O O . ALA A 1 90 ? 11.337 16.214 -12.308 1.00 89.81 90 ALA A O 1
ATOM 726 N N . LYS A 1 91 ? 9.815 14.566 -12.400 1.00 83.12 91 LYS A N 1
ATOM 727 C CA . LYS A 1 91 ? 8.839 15.213 -11.516 1.00 83.12 91 LYS A CA 1
ATOM 728 C C . LYS A 1 91 ? 9.086 14.823 -10.064 1.00 83.12 91 LYS A C 1
ATOM 730 O O . LYS A 1 91 ? 9.429 13.680 -9.768 1.00 83.12 91 LYS A O 1
ATOM 735 N N . SER A 1 92 ? 8.837 15.768 -9.159 1.00 72.38 92 SER A N 1
ATOM 736 C CA . SER A 1 92 ? 8.913 15.513 -7.723 1.00 72.38 92 SER A CA 1
ATOM 737 C C . SER A 1 92 ? 7.946 14.400 -7.313 1.00 72.38 92 SER A C 1
ATOM 739 O O . SER A 1 92 ? 6.786 14.360 -7.730 1.00 72.38 92 SER A O 1
ATOM 741 N N . ARG A 1 93 ? 8.448 13.475 -6.492 1.00 73.12 93 ARG A N 1
ATOM 742 C CA . ARG A 1 93 ? 7.638 12.424 -5.872 1.00 73.12 93 ARG A CA 1
ATOM 743 C C . ARG A 1 93 ? 6.925 12.987 -4.647 1.00 73.12 93 ARG A C 1
ATOM 745 O O . ARG A 1 93 ? 7.421 13.918 -4.014 1.00 73.12 93 ARG A O 1
ATOM 752 N N . SER A 1 94 ? 5.788 12.394 -4.288 1.00 67.81 94 SER A N 1
ATOM 753 C CA . SER A 1 94 ? 5.083 12.759 -3.053 1.00 67.81 94 SER A CA 1
ATOM 754 C C . SER A 1 94 ? 5.928 12.483 -1.802 1.00 67.81 94 SER A C 1
ATOM 756 O O . SER A 1 94 ? 5.803 13.212 -0.823 1.00 67.81 94 SER A O 1
ATOM 758 N N . TRP A 1 95 ? 6.808 11.479 -1.849 1.00 76.50 95 TRP A N 1
ATOM 759 C CA . TRP A 1 95 ? 7.863 11.217 -0.867 1.00 76.50 95 TRP A CA 1
ATOM 760 C C . TRP A 1 95 ? 9.039 10.496 -1.542 1.00 76.50 95 TRP A C 1
ATOM 762 O O . TRP A 1 95 ? 8.881 9.897 -2.610 1.00 76.50 95 TRP A O 1
ATOM 772 N N . LYS A 1 96 ? 10.234 10.596 -0.946 1.00 82.62 96 LYS A N 1
ATOM 773 C CA . LYS A 1 96 ? 11.417 9.835 -1.375 1.00 82.62 96 LYS A CA 1
ATOM 774 C C . LYS A 1 96 ? 11.235 8.374 -0.956 1.00 82.62 96 LYS A C 1
ATOM 776 O O . LYS A 1 96 ? 10.684 8.127 0.115 1.00 82.62 96 LYS A O 1
ATOM 781 N N . LEU A 1 97 ? 11.723 7.448 -1.780 1.00 89.38 97 LEU A N 1
ATOM 782 C CA . LEU A 1 97 ? 11.914 6.066 -1.351 1.00 89.38 97 LEU A CA 1
ATOM 783 C C . LEU A 1 97 ? 12.852 6.003 -0.145 1.00 89.38 97 LEU A C 1
ATOM 785 O O . LEU A 1 97 ? 13.802 6.794 -0.072 1.00 89.38 97 LEU A O 1
ATOM 789 N N . SER A 1 98 ? 12.632 5.036 0.745 1.00 92.50 98 SER A N 1
ATOM 790 C CA . SER A 1 98 ? 13.683 4.618 1.675 1.00 92.50 98 SER A CA 1
ATOM 791 C C . SER A 1 98 ? 14.945 4.207 0.905 1.00 92.50 98 SER A C 1
ATOM 793 O O . SER A 1 98 ? 14.872 3.775 -0.249 1.00 92.50 98 SER A O 1
ATOM 795 N N . ASP A 1 99 ? 16.123 4.347 1.511 1.00 94.69 99 ASP A N 1
ATOM 796 C CA . ASP A 1 99 ? 17.379 4.039 0.814 1.00 94.69 99 ASP A CA 1
ATOM 797 C C . ASP A 1 99 ? 17.460 2.543 0.445 1.00 94.69 99 ASP A C 1
ATOM 799 O O . ASP A 1 99 ? 17.962 2.176 -0.618 1.00 94.69 99 ASP A O 1
ATOM 803 N N . GLN A 1 100 ? 16.878 1.677 1.277 1.00 96.19 100 GLN A N 1
ATOM 804 C CA . GLN A 1 100 ? 16.728 0.242 1.050 1.00 96.19 100 GLN A CA 1
ATOM 805 C C . GLN A 1 100 ? 15.793 -0.040 -0.132 1.00 96.19 100 GLN A C 1
ATOM 807 O O . GLN A 1 100 ? 16.148 -0.841 -1.000 1.00 96.19 100 GLN A O 1
ATOM 812 N N . ALA A 1 101 ? 14.651 0.653 -0.222 1.00 95.62 101 ALA A N 1
ATOM 813 C CA . ALA A 1 101 ? 13.739 0.510 -1.352 1.00 95.62 101 ALA A CA 1
ATOM 814 C C . ALA A 1 101 ? 14.354 1.064 -2.639 1.00 95.62 101 ALA A C 1
ATOM 816 O O . ALA A 1 101 ? 14.269 0.431 -3.685 1.00 95.62 101 ALA A O 1
ATOM 817 N N . ALA A 1 102 ? 15.033 2.211 -2.584 1.00 95.94 102 ALA A N 1
ATOM 818 C CA . ALA A 1 102 ? 15.748 2.763 -3.731 1.00 95.94 102 ALA A CA 1
ATOM 819 C C . ALA A 1 102 ? 16.831 1.794 -4.231 1.00 95.94 102 ALA A C 1
ATOM 821 O O . ALA A 1 102 ? 16.952 1.571 -5.436 1.00 95.94 102 ALA A O 1
ATOM 822 N N . SER A 1 103 ? 17.565 1.169 -3.306 1.00 97.38 103 SER A N 1
ATOM 823 C CA . SER A 1 103 ? 18.550 0.127 -3.598 1.00 97.38 103 SER A CA 1
ATOM 824 C C . SER A 1 103 ? 17.923 -1.083 -4.293 1.00 97.38 1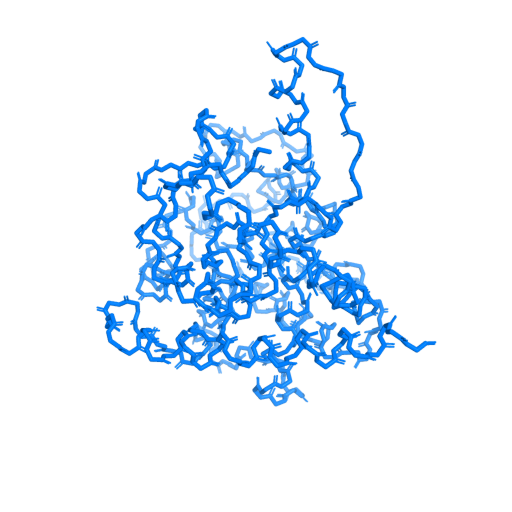03 SER A C 1
ATOM 826 O O . SER A 1 103 ? 18.327 -1.429 -5.406 1.00 97.38 103 SER A O 1
ATOM 828 N N . ALA A 1 104 ? 16.882 -1.677 -3.704 1.00 97.75 104 ALA A N 1
ATOM 829 C CA . ALA A 1 104 ? 16.192 -2.826 -4.286 1.00 97.75 104 ALA A CA 1
ATOM 830 C C . ALA A 1 104 ? 15.541 -2.496 -5.639 1.00 97.75 104 ALA A C 1
ATOM 832 O O . ALA A 1 104 ? 15.667 -3.259 -6.597 1.00 97.75 104 ALA A O 1
ATOM 833 N N . PHE A 1 105 ? 14.891 -1.338 -5.760 1.00 96.81 105 PHE A N 1
ATOM 834 C CA . PHE A 1 105 ? 14.234 -0.928 -6.997 1.00 96.81 105 PHE A CA 1
ATOM 835 C C . PHE A 1 105 ? 15.244 -0.602 -8.101 1.00 96.81 105 PHE A C 1
ATOM 837 O O . PHE A 1 105 ? 15.015 -0.942 -9.258 1.00 96.81 105 PHE A O 1
ATOM 844 N N . SER A 1 106 ? 16.405 -0.032 -7.765 1.00 97.06 106 SER A N 1
ATOM 845 C CA . SER A 1 106 ? 17.510 0.112 -8.718 1.00 97.06 106 SER A CA 1
ATOM 846 C C . SER A 1 106 ? 17.985 -1.247 -9.236 1.00 97.06 106 SER A C 1
ATOM 848 O O . SER A 1 106 ? 18.159 -1.395 -10.444 1.00 97.06 106 SER A O 1
ATOM 850 N N . MET A 1 107 ? 18.142 -2.259 -8.370 1.00 97.38 107 MET A N 1
ATOM 851 C CA . MET A 1 107 ? 18.486 -3.618 -8.820 1.00 97.38 107 MET A CA 1
ATOM 852 C C . MET A 1 107 ? 17.448 -4.156 -9.818 1.00 97.38 107 MET A C 1
ATOM 854 O O . MET A 1 107 ? 17.818 -4.684 -10.869 1.00 97.38 107 MET A O 1
ATOM 858 N N . ILE A 1 108 ? 16.155 -3.968 -9.522 1.00 97.00 108 ILE A N 1
ATOM 859 C CA . ILE A 1 108 ? 15.037 -4.364 -10.392 1.00 97.00 108 ILE A CA 1
ATOM 860 C C . ILE A 1 108 ? 15.128 -3.667 -11.757 1.00 97.00 108 ILE A C 1
ATOM 862 O O . ILE A 1 108 ? 15.116 -4.323 -12.803 1.00 97.00 108 ILE A O 1
ATOM 866 N N . LEU A 1 109 ? 15.266 -2.340 -11.765 1.00 96.44 109 LEU A N 1
ATOM 867 C CA . LEU A 1 109 ? 15.310 -1.554 -12.996 1.00 96.44 109 LEU A CA 1
ATOM 868 C C . LEU A 1 109 ? 16.535 -1.893 -13.837 1.00 96.44 109 LEU A C 1
ATOM 870 O O . LEU A 1 109 ? 16.395 -2.082 -15.040 1.00 96.44 109 LEU A O 1
ATOM 874 N N . LYS A 1 110 ? 17.699 -2.094 -13.217 1.00 95.94 110 LYS A N 1
ATOM 875 C CA . LYS A 1 110 ? 18.936 -2.515 -13.894 1.00 95.94 110 LYS A CA 1
ATOM 876 C C . LYS A 1 110 ? 18.905 -3.965 -14.390 1.00 95.94 110 LYS A C 1
ATOM 878 O O . LYS A 1 110 ? 19.814 -4.378 -15.100 1.00 95.94 110 LYS A O 1
ATOM 883 N N . GLY A 1 111 ? 17.877 -4.742 -14.037 1.00 93.94 111 GLY A N 1
ATOM 884 C CA . GLY A 1 111 ? 17.787 -6.160 -14.395 1.00 93.94 111 GLY A CA 1
ATOM 885 C C . GLY A 1 111 ? 18.851 -7.014 -13.700 1.00 93.94 111 GLY A C 1
ATOM 886 O O . GLY A 1 111 ? 19.241 -8.062 -14.215 1.00 93.94 111 GLY A O 1
ATOM 887 N N . GLN A 1 112 ? 19.349 -6.558 -12.548 1.00 94.06 112 GLN A N 1
ATOM 888 C CA . GLN A 1 112 ? 20.390 -7.258 -11.807 1.00 94.06 112 GLN A CA 1
ATOM 889 C C . GLN A 1 112 ? 19.853 -8.569 -11.231 1.00 94.06 112 GLN A C 1
ATOM 891 O O . GLN A 1 112 ? 18.731 -8.658 -10.727 1.00 94.06 112 GLN A O 1
ATOM 896 N N . SER A 1 113 ? 20.691 -9.598 -11.314 1.00 87.38 113 SER A N 1
ATOM 897 C CA . SER A 1 113 ? 20.446 -10.891 -10.677 1.00 87.38 113 SER A CA 1
ATOM 898 C C . SER A 1 113 ? 21.054 -10.908 -9.274 1.00 87.38 113 SER A C 1
ATOM 900 O O . SER A 1 113 ? 22.015 -10.191 -9.006 1.00 87.38 113 SER A O 1
ATOM 902 N N . GLY A 1 114 ? 20.507 -11.738 -8.388 1.00 88.81 114 GLY A N 1
ATOM 903 C CA . GLY A 1 114 ? 20.982 -11.890 -7.010 1.00 88.81 114 GLY A CA 1
ATOM 904 C C . GLY A 1 114 ? 19.843 -11.888 -5.987 1.00 88.81 114 GLY A C 1
ATOM 905 O O . GLY A 1 114 ? 18.720 -11.489 -6.319 1.00 88.81 114 GLY A O 1
ATOM 906 N N . PRO A 1 115 ? 20.094 -12.381 -4.763 1.00 93.25 115 PRO A N 1
ATOM 907 C CA . PRO A 1 115 ? 19.122 -12.304 -3.679 1.00 93.25 115 PRO A CA 1
ATOM 908 C C . PRO A 1 115 ? 18.934 -10.851 -3.229 1.00 93.25 115 PRO A C 1
ATOM 910 O O . PRO A 1 115 ? 19.867 -10.049 -3.288 1.00 93.25 115 PRO A O 1
ATOM 913 N N . PHE A 1 116 ? 17.732 -10.525 -2.756 1.00 96.31 116 PHE A N 1
ATOM 914 C CA . PHE A 1 116 ? 17.534 -9.304 -1.982 1.00 96.31 116 PHE A CA 1
ATOM 915 C C . PHE A 1 116 ? 18.126 -9.500 -0.586 1.00 96.31 116 PHE A C 1
ATOM 917 O O . PHE A 1 116 ? 18.077 -10.596 -0.028 1.00 96.31 116 PHE A O 1
ATOM 924 N N . THR A 1 117 ? 18.693 -8.445 -0.010 1.00 95.81 117 THR A N 1
ATOM 925 C CA . THR A 1 117 ? 19.097 -8.476 1.400 1.00 95.81 117 THR A CA 1
ATOM 926 C C . THR A 1 117 ? 17.864 -8.460 2.305 1.00 95.81 117 THR A C 1
ATOM 928 O O . THR A 1 117 ? 16.796 -7.996 1.903 1.00 95.81 117 THR A O 1
ATOM 931 N N . ALA A 1 118 ? 18.014 -8.891 3.560 1.00 92.88 118 ALA A N 1
ATOM 932 C CA . ALA A 1 118 ? 16.917 -8.871 4.530 1.00 92.88 118 ALA A CA 1
ATOM 933 C C . ALA A 1 118 ? 16.298 -7.469 4.709 1.00 92.88 118 ALA A C 1
ATOM 935 O O . ALA A 1 118 ? 15.089 -7.342 4.876 1.00 92.88 118 ALA A O 1
ATOM 936 N N . GLU A 1 119 ? 17.102 -6.403 4.627 1.00 94.44 119 GLU A N 1
ATOM 937 C CA . GLU A 1 119 ? 16.602 -5.024 4.709 1.00 94.44 119 GLU A CA 1
ATOM 938 C C . GLU A 1 119 ? 15.876 -4.577 3.434 1.00 94.44 119 GLU A C 1
ATOM 940 O O . GLU A 1 119 ? 14.897 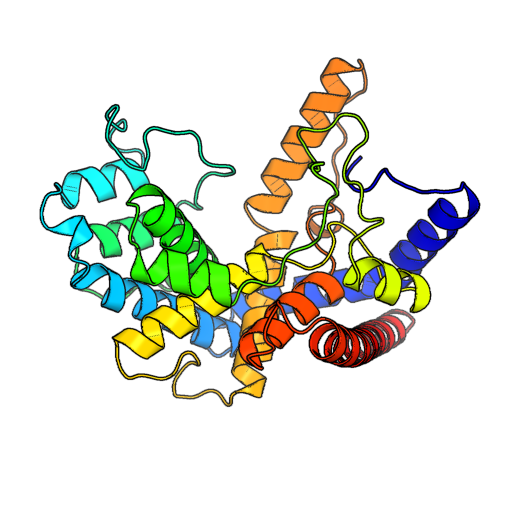-3.843 3.510 1.00 94.44 119 GLU A O 1
ATOM 945 N N . GLN A 1 120 ? 16.311 -5.038 2.259 1.00 96.50 120 GLN A N 1
ATOM 946 C CA . GLN A 1 120 ? 15.605 -4.779 1.002 1.00 96.50 120 GLN A CA 1
ATOM 947 C C . GLN A 1 120 ? 14.248 -5.490 0.968 1.00 96.50 120 GLN A C 1
ATOM 949 O O . GLN A 1 120 ? 13.260 -4.893 0.543 1.00 96.50 120 GLN A O 1
ATOM 954 N N . VAL A 1 121 ? 14.176 -6.729 1.465 1.00 96.44 121 VAL A N 1
ATOM 955 C CA . VAL A 1 121 ? 12.931 -7.511 1.544 1.00 96.44 121 VAL A CA 1
ATOM 956 C C . VAL A 1 121 ? 11.844 -6.772 2.321 1.00 96.44 121 VAL A C 1
ATOM 958 O O . VAL A 1 121 ? 10.703 -6.711 1.866 1.00 96.44 121 VAL A O 1
ATOM 961 N N . LYS A 1 122 ? 12.200 -6.114 3.431 1.00 94.62 122 LYS A N 1
ATOM 962 C CA . LYS A 1 122 ? 11.248 -5.342 4.248 1.00 94.62 122 LYS A CA 1
ATOM 963 C C . LYS A 1 122 ? 10.535 -4.228 3.475 1.00 94.62 122 LYS A C 1
ATOM 965 O O . LYS A 1 122 ? 9.487 -3.762 3.900 1.00 94.62 122 LYS A O 1
ATOM 970 N N . THR A 1 123 ? 11.072 -3.816 2.329 1.00 94.44 123 THR A N 1
ATOM 971 C CA . THR A 1 123 ? 10.512 -2.734 1.515 1.00 94.44 123 THR A CA 1
ATOM 972 C C . THR A 1 123 ? 9.525 -3.196 0.441 1.00 94.44 123 THR A C 1
ATOM 974 O O . THR A 1 123 ? 9.064 -2.370 -0.342 1.00 94.44 123 THR A O 1
ATOM 977 N N . GLY A 1 124 ? 9.139 -4.478 0.397 1.00 96.31 124 GLY A N 1
ATOM 978 C CA . GLY A 1 124 ? 8.273 -5.032 -0.657 1.00 96.31 124 GLY A CA 1
ATOM 979 C C . GLY A 1 124 ? 6.972 -4.258 -0.918 1.00 96.31 124 GLY A C 1
ATOM 980 O O . GLY A 1 124 ? 6.576 -4.087 -2.076 1.00 96.31 124 GLY A O 1
ATOM 981 N N . PHE A 1 125 ? 6.342 -3.711 0.130 1.00 95.56 125 PHE A N 1
ATOM 982 C CA . PHE A 1 125 ? 5.174 -2.832 -0.009 1.00 95.56 125 PHE A CA 1
ATOM 983 C C . PHE A 1 125 ? 5.519 -1.531 -0.751 1.00 95.56 125 PHE A C 1
ATOM 985 O O . PHE A 1 125 ? 4.862 -1.169 -1.730 1.00 95.56 125 PHE A O 1
ATOM 992 N N . GLU A 1 126 ? 6.579 -0.848 -0.313 1.00 94.94 126 GLU A N 1
ATOM 993 C CA . GLU A 1 126 ? 7.064 0.397 -0.912 1.00 94.94 126 GLU A CA 1
ATOM 994 C C . GLU A 1 126 ? 7.508 0.183 -2.371 1.00 94.94 126 GLU A C 1
ATOM 996 O O . GLU A 1 126 ? 7.177 0.992 -3.240 1.00 94.94 126 GLU A O 1
ATOM 1001 N N . LEU A 1 127 ? 8.176 -0.939 -2.669 1.00 95.19 127 LEU A N 1
ATOM 1002 C CA . LEU A 1 127 ? 8.578 -1.317 -4.029 1.00 95.19 127 LEU A CA 1
ATOM 1003 C C . LEU A 1 127 ? 7.379 -1.537 -4.948 1.00 95.19 127 LEU A C 1
ATOM 1005 O O . LEU A 1 127 ? 7.372 -1.039 -6.072 1.00 95.19 127 LEU A O 1
ATOM 1009 N N . SER A 1 128 ? 6.353 -2.242 -4.470 1.00 96.38 128 SER A N 1
ATOM 1010 C CA . SER A 1 128 ? 5.122 -2.476 -5.238 1.00 96.38 128 SER A CA 1
ATOM 1011 C C . SER A 1 128 ? 4.397 -1.167 -5.537 1.00 96.38 128 SER A C 1
ATOM 1013 O O . SER A 1 128 ? 3.924 -0.930 -6.654 1.00 96.38 128 SER A O 1
ATOM 1015 N N . GLN A 1 129 ? 4.357 -0.265 -4.553 1.00 94.19 129 GLN A N 1
ATOM 1016 C CA . GLN A 1 129 ? 3.779 1.058 -4.738 1.00 94.19 129 GLN A CA 1
ATOM 1017 C C . GLN A 1 129 ? 4.573 1.885 -5.757 1.00 94.19 129 GLN A C 1
ATOM 1019 O O . GLN A 1 129 ? 3.987 2.485 -6.661 1.00 94.19 129 GLN A O 1
ATOM 1024 N N . GLU A 1 130 ? 5.901 1.913 -5.647 1.00 93.88 130 GLU A N 1
ATOM 1025 C CA . GLU A 1 130 ? 6.758 2.618 -6.597 1.00 93.88 130 GLU A CA 1
ATOM 1026 C C . GLU A 1 130 ? 6.657 2.028 -8.000 1.00 93.88 130 GLU A C 1
ATOM 1028 O O . GLU A 1 130 ? 6.549 2.795 -8.955 1.00 93.88 130 GLU A O 1
ATOM 1033 N N . GLY A 1 131 ? 6.593 0.702 -8.135 1.00 94.75 131 GLY A N 1
ATOM 1034 C CA . GLY A 1 131 ? 6.308 0.023 -9.395 1.00 94.75 131 GLY A CA 1
ATOM 1035 C C . GLY A 1 131 ? 5.009 0.530 -10.014 1.00 94.75 131 GLY A C 1
ATOM 1036 O O . GLY A 1 131 ? 4.974 0.968 -11.168 1.00 94.75 131 GLY A O 1
ATOM 1037 N N . GLN A 1 132 ? 3.936 0.598 -9.229 1.00 94.25 132 GLN A N 1
ATOM 1038 C CA . GLN A 1 132 ? 2.657 1.095 -9.727 1.00 94.25 132 GLN A CA 1
ATOM 1039 C C . GLN A 1 132 ? 2.723 2.569 -10.167 1.00 94.25 132 GLN A C 1
ATOM 1041 O O . GLN A 1 132 ? 2.128 2.947 -11.184 1.00 94.25 132 GLN A O 1
ATOM 1046 N N . LEU A 1 133 ? 3.465 3.406 -9.436 1.00 92.38 133 LEU A N 1
ATOM 1047 C CA . LEU A 1 133 ? 3.666 4.819 -9.767 1.00 92.38 133 LEU A CA 1
ATOM 1048 C C . LEU A 1 133 ? 4.563 5.010 -10.994 1.00 92.38 133 LEU A C 1
ATOM 1050 O O . LEU A 1 133 ? 4.282 5.880 -11.824 1.00 92.38 133 LEU A O 1
ATOM 1054 N N . LEU A 1 134 ? 5.641 4.234 -11.117 1.00 93.50 134 LEU A N 1
ATOM 1055 C CA . LEU A 1 134 ? 6.542 4.265 -12.263 1.00 93.50 134 LEU A CA 1
ATOM 1056 C C . LEU A 1 134 ? 5.795 3.842 -13.528 1.00 93.50 134 LEU A C 1
ATOM 1058 O O . LEU A 1 134 ? 5.869 4.542 -14.534 1.00 93.50 134 LEU A O 1
ATOM 1062 N N . ALA A 1 135 ? 4.996 2.776 -13.466 1.00 94.31 135 ALA A N 1
ATOM 1063 C CA . ALA A 1 135 ? 4.175 2.341 -14.593 1.00 94.31 135 ALA A CA 1
ATOM 1064 C C . ALA A 1 135 ? 3.199 3.430 -15.067 1.00 94.31 135 ALA A C 1
ATOM 1066 O O . ALA A 1 135 ? 3.001 3.629 -16.268 1.00 94.31 135 ALA A O 1
ATOM 1067 N N . GLY A 1 136 ? 2.633 4.197 -14.127 1.00 93.12 136 GLY A N 1
ATOM 1068 C CA . GLY A 1 136 ? 1.819 5.371 -14.434 1.00 93.12 136 GLY A CA 1
ATOM 1069 C C . GLY A 1 136 ? 2.588 6.450 -15.204 1.00 93.12 136 GLY A C 1
ATOM 1070 O O . GLY A 1 136 ? 2.065 6.994 -16.178 1.00 93.12 136 GLY A O 1
ATOM 1071 N N . ARG A 1 137 ? 3.834 6.724 -14.797 1.00 92.31 137 ARG A N 1
ATOM 1072 C CA . ARG A 1 137 ? 4.728 7.718 -15.421 1.00 92.31 137 ARG A CA 1
ATOM 1073 C C . ARG A 1 137 ? 5.266 7.274 -16.779 1.00 92.31 137 ARG A C 1
ATOM 1075 O O . ARG A 1 137 ? 5.404 8.103 -17.670 1.00 92.31 137 ARG A O 1
ATOM 1082 N N . LEU A 1 138 ? 5.511 5.978 -16.944 1.00 92.56 138 LEU A N 1
ATOM 1083 C CA . LEU A 1 138 ? 5.892 5.352 -18.211 1.00 92.56 138 LEU A CA 1
ATOM 1084 C C . LEU A 1 138 ? 4.700 5.119 -19.149 1.00 92.56 138 LEU A C 1
ATOM 1086 O O . LEU A 1 138 ? 4.888 4.710 -20.287 1.00 92.56 138 LEU A O 1
ATOM 1090 N N . ASN A 1 139 ? 3.479 5.414 -18.693 1.00 92.81 139 ASN A N 1
ATOM 1091 C CA . ASN A 1 139 ? 2.250 5.286 -19.467 1.00 92.81 139 ASN A CA 1
ATOM 1092 C C . ASN A 1 139 ? 1.957 3.850 -19.958 1.00 92.81 139 ASN A C 1
ATOM 1094 O O . ASN A 1 139 ? 1.377 3.668 -21.030 1.00 92.81 139 ASN A O 1
ATOM 1098 N N . ILE A 1 140 ? 2.303 2.842 -19.150 1.00 95.44 140 ILE A N 1
ATOM 1099 C CA . ILE A 1 140 ? 2.075 1.417 -19.442 1.00 95.44 140 ILE A CA 1
ATOM 1100 C C . ILE A 1 140 ? 0.565 1.130 -19.386 1.00 95.44 140 ILE A C 1
ATOM 1102 O O . ILE A 1 140 ? -0.025 1.023 -18.305 1.00 95.44 140 ILE A O 1
ATOM 1106 N N . GLN A 1 141 ? -0.090 1.071 -20.552 1.00 95.69 141 GLN A N 1
ATOM 1107 C CA . GLN A 1 141 ? -1.559 1.032 -20.646 1.00 95.69 141 GLN A CA 1
ATOM 1108 C C . GLN A 1 141 ? -2.209 -0.172 -19.958 1.00 95.69 141 GLN A C 1
ATOM 1110 O O . GLN A 1 141 ? -3.202 0.054 -19.257 1.00 95.69 141 GLN A O 1
ATOM 1115 N N . PRO A 1 142 ? -1.694 -1.411 -20.089 1.00 96.19 142 PRO A N 1
ATOM 1116 C CA . PRO A 1 142 ? -2.315 -2.566 -19.443 1.00 96.19 142 PRO A CA 1
ATOM 1117 C C . PRO A 1 142 ? -2.365 -2.415 -17.915 1.00 96.19 142 PRO A C 1
ATOM 1119 O O . PRO A 1 142 ? -3.446 -2.445 -17.323 1.00 96.19 142 PRO A O 1
ATOM 1122 N N . ARG A 1 143 ? -1.230 -2.083 -17.283 1.00 95.75 143 ARG A N 1
ATOM 1123 C CA . ARG A 1 143 ? -1.136 -1.855 -15.830 1.00 95.75 143 ARG A CA 1
ATOM 1124 C C . ARG A 1 143 ? -1.977 -0.662 -15.359 1.00 95.75 143 ARG A C 1
ATOM 1126 O O . ARG A 1 143 ? -2.616 -0.726 -14.307 1.00 95.75 143 ARG A O 1
ATOM 1133 N N . LYS A 1 144 ? -2.042 0.428 -16.137 1.00 96.00 144 LYS A N 1
ATOM 1134 C CA . LYS A 1 144 ? -2.914 1.585 -15.839 1.00 96.00 144 LYS A CA 1
ATOM 1135 C C . LYS A 1 144 ? -4.399 1.233 -15.901 1.00 96.00 144 LYS A C 1
ATOM 1137 O O . LYS A 1 144 ? -5.160 1.663 -15.034 1.00 96.00 144 LYS A O 1
ATOM 1142 N N . SER A 1 145 ? -4.803 0.473 -16.913 1.00 96.44 145 SER A N 1
ATOM 1143 C CA . SER A 1 145 ? -6.193 0.053 -17.109 1.00 96.44 145 SER A CA 1
ATOM 1144 C C . SER A 1 145 ? -6.625 -0.912 -16.011 1.00 96.44 145 SER A C 1
ATOM 1146 O O . SER A 1 145 ? -7.689 -0.728 -15.421 1.00 96.44 145 SER A O 1
ATOM 1148 N N . TYR A 1 146 ? -5.755 -1.863 -15.658 1.00 96.94 146 TYR A N 1
ATOM 1149 C CA . TYR A 1 146 ? -5.979 -2.780 -14.546 1.00 96.94 146 TYR A CA 1
ATOM 1150 C C . TYR A 1 146 ? -6.135 -2.029 -13.217 1.00 96.94 146 TYR A C 1
ATOM 1152 O O . TYR A 1 146 ? -7.102 -2.256 -12.492 1.00 96.94 146 TYR A O 1
ATOM 1160 N N . ARG A 1 147 ? -5.266 -1.051 -12.927 1.00 96.06 147 ARG A N 1
ATOM 1161 C CA . ARG A 1 147 ? -5.427 -0.186 -11.749 1.00 96.06 147 ARG A CA 1
ATOM 1162 C C . ARG A 1 147 ? -6.738 0.589 -11.769 1.00 96.06 147 ARG A C 1
ATOM 1164 O O . ARG A 1 147 ? -7.457 0.582 -10.780 1.00 96.06 147 ARG A O 1
ATOM 1171 N N . LYS A 1 148 ? -7.063 1.260 -12.876 1.00 94.94 148 LYS A N 1
ATOM 1172 C CA . LYS A 1 148 ? -8.291 2.065 -12.983 1.00 94.94 148 LYS A CA 1
ATOM 1173 C C . LYS A 1 148 ? -9.547 1.221 -12.744 1.00 94.94 148 LYS A C 1
ATOM 1175 O O . LYS A 1 148 ? -10.477 1.715 -12.123 1.00 94.94 148 LYS A O 1
ATOM 1180 N N . LYS A 1 149 ? -9.560 -0.021 -13.232 1.00 96.06 149 LYS A N 1
ATOM 1181 C CA . LYS A 1 149 ? -10.687 -0.946 -13.081 1.00 96.06 149 LYS A CA 1
ATOM 1182 C C . LYS A 1 149 ? -10.868 -1.442 -11.643 1.00 96.06 149 LYS A C 1
ATOM 1184 O O . LYS A 1 149 ? -12.000 -1.634 -11.233 1.00 96.06 149 LYS A O 1
ATOM 1189 N N . ASN A 1 150 ? -9.781 -1.667 -10.903 1.00 96.69 150 ASN A N 1
ATOM 1190 C CA . ASN A 1 150 ? -9.828 -2.399 -9.629 1.00 96.69 150 ASN A CA 1
ATOM 1191 C C . ASN A 1 150 ? -9.594 -1.531 -8.380 1.00 96.69 150 ASN A C 1
ATOM 1193 O O . ASN A 1 150 ? -9.692 -2.033 -7.265 1.00 96.69 150 ASN A O 1
ATOM 1197 N N . ARG A 1 151 ? -9.238 -0.250 -8.537 1.00 95.69 151 ARG A N 1
ATOM 1198 C CA . ARG A 1 151 ? -8.862 0.614 -7.410 1.00 95.69 151 ARG A CA 1
ATOM 1199 C C . ARG A 1 151 ? -10.061 1.123 -6.630 1.00 95.69 151 ARG A C 1
ATOM 1201 O O . ARG A 1 151 ? -10.895 1.844 -7.169 1.00 95.69 151 ARG A O 1
ATOM 1208 N N . HIS A 1 152 ? -10.030 0.857 -5.329 1.00 94.81 152 HIS A N 1
ATOM 1209 C CA . HIS A 1 152 ? -10.905 1.464 -4.330 1.00 94.81 152 HIS A CA 1
ATOM 1210 C C . HIS A 1 152 ? -10.183 2.651 -3.700 1.00 94.81 152 HIS A C 1
ATOM 1212 O O . HIS A 1 152 ? -9.113 2.473 -3.136 1.00 94.81 152 HIS A O 1
ATOM 1218 N N . ASP A 1 153 ? -10.721 3.865 -3.800 1.00 91.19 153 ASP A N 1
ATOM 1219 C CA . ASP A 1 153 ? -10.130 5.071 -3.201 1.00 91.19 153 ASP A CA 1
ATOM 1220 C C . ASP A 1 153 ? -11.220 5.926 -2.564 1.00 91.19 153 ASP A C 1
ATOM 1222 O O . ASP A 1 153 ? -12.378 5.879 -2.980 1.00 91.19 153 ASP A O 1
ATOM 1226 N N . ALA A 1 154 ? -10.838 6.728 -1.576 1.00 88.94 154 ALA A N 1
ATOM 1227 C CA . ALA A 1 154 ? -11.751 7.666 -0.953 1.00 88.94 154 ALA A CA 1
ATOM 1228 C C . ALA A 1 154 ? -12.236 8.714 -1.961 1.00 88.94 154 ALA A C 1
ATOM 1230 O O . ALA A 1 154 ? -11.440 9.311 -2.699 1.00 88.94 154 ALA A O 1
ATOM 1231 N N . ASN A 1 155 ? -13.535 9.008 -1.926 1.00 90.38 155 ASN A N 1
ATOM 1232 C CA . ASN A 1 155 ? -14.081 10.156 -2.634 1.00 90.38 155 ASN A CA 1
ATOM 1233 C C . ASN A 1 155 ? -13.863 11.426 -1.803 1.00 90.38 155 ASN A C 1
ATOM 1235 O O . ASN A 1 155 ? -14.598 11.699 -0.858 1.00 90.38 155 ASN A O 1
ATOM 1239 N N . ARG A 1 156 ? -12.829 12.193 -2.166 1.00 87.25 156 ARG A N 1
ATOM 1240 C CA . ARG A 1 156 ? -12.392 13.381 -1.417 1.00 87.25 156 ARG A CA 1
ATOM 1241 C C . ARG A 1 156 ? -13.018 14.696 -1.900 1.00 87.25 156 ARG A C 1
ATOM 1243 O O . ARG A 1 156 ? -12.451 15.757 -1.646 1.00 87.25 156 ARG A O 1
ATOM 1250 N N . SER A 1 157 ? -14.079 14.654 -2.712 1.00 86.00 157 SER A N 1
ATOM 1251 C CA . SER A 1 157 ? -14.719 15.854 -3.294 1.00 86.00 157 SER A CA 1
ATOM 1252 C C . SER A 1 157 ? -13.726 16.847 -3.941 1.00 86.00 157 SER A C 1
ATOM 1254 O O . SER A 1 157 ? -13.887 18.061 -3.864 1.00 86.00 157 SER A O 1
ATOM 1256 N N . GLY A 1 158 ? -12.639 16.343 -4.542 1.00 82.56 158 GLY A N 1
ATOM 1257 C CA . GLY A 1 158 ? -11.577 17.162 -5.153 1.00 82.56 158 GLY A CA 1
ATOM 1258 C C . GLY A 1 158 ? -10.572 17.811 -4.184 1.00 82.56 158 GLY A C 1
ATOM 1259 O O . GLY A 1 158 ? -9.670 18.520 -4.629 1.00 82.56 158 GLY A O 1
ATOM 1260 N N . THR A 1 159 ? -10.681 17.564 -2.879 1.00 82.31 159 THR A N 1
ATOM 1261 C CA . THR A 1 159 ? -9.787 18.101 -1.840 1.00 82.31 159 THR A CA 1
ATOM 1262 C C . THR A 1 159 ? -8.592 17.183 -1.539 1.00 82.31 159 THR A C 1
ATOM 1264 O O . THR A 1 159 ? -8.571 16.003 -1.897 1.00 82.31 159 THR A O 1
ATOM 1267 N N . HIS A 1 160 ? -7.559 17.724 -0.883 1.00 76.75 160 HIS A N 1
ATOM 1268 C CA . HIS A 1 160 ? -6.340 16.991 -0.534 1.00 76.75 160 HIS A CA 1
ATOM 1269 C C . HIS A 1 160 ? -5.774 17.435 0.820 1.00 76.75 160 HIS A C 1
ATOM 1271 O O . HIS A 1 160 ? -5.649 18.633 1.078 1.00 76.75 160 HIS A O 1
ATOM 1277 N N . SER A 1 161 ? -5.321 16.473 1.629 1.00 71.50 161 SER A N 1
ATOM 1278 C CA . SER A 1 161 ? -4.832 16.660 3.010 1.00 71.50 161 SER A CA 1
ATOM 1279 C C . SER A 1 161 ? -3.797 17.762 3.179 1.00 71.50 161 SER A C 1
ATOM 1281 O O . SER A 1 161 ? -3.806 18.467 4.180 1.00 71.50 161 SER A O 1
ATOM 1283 N N . THR A 1 162 ? -2.907 17.900 2.200 1.00 67.94 162 THR A N 1
ATOM 1284 C CA . THR A 1 162 ? -1.753 18.805 2.288 1.00 67.94 162 THR A CA 1
ATOM 1285 C C . THR A 1 162 ? -1.741 19.911 1.233 1.00 67.94 162 THR A C 1
ATOM 1287 O O . THR A 1 162 ? -0.817 20.720 1.211 1.00 67.94 162 THR A O 1
ATOM 1290 N N . LYS A 1 163 ? -2.753 19.967 0.352 1.00 71.31 163 LYS A N 1
ATOM 1291 C CA . LYS A 1 163 ? -2.859 21.008 -0.694 1.00 71.31 163 LYS A CA 1
ATOM 1292 C C . LYS A 1 163 ? -4.067 21.919 -0.497 1.00 71.31 163 LYS A C 1
ATOM 1294 O O . LYS A 1 163 ? -4.019 23.074 -0.904 1.00 71.31 163 LYS A O 1
ATOM 1299 N N . THR A 1 164 ? -5.135 21.414 0.113 1.00 75.00 164 THR A N 1
ATOM 1300 C CA . THR A 1 164 ? -6.353 22.180 0.371 1.00 75.00 164 THR A CA 1
ATOM 1301 C C . THR A 1 164 ? -6.280 22.782 1.771 1.00 75.00 164 THR A C 1
ATOM 1303 O O . THR A 1 164 ? -6.093 22.058 2.745 1.00 75.00 164 THR A O 1
ATOM 1306 N N . LEU A 1 165 ? -6.437 24.106 1.887 1.00 70.12 165 LEU A N 1
ATOM 1307 C CA . LEU A 1 165 ? -6.341 24.819 3.172 1.00 70.12 165 LEU A CA 1
ATOM 1308 C C . LEU A 1 165 ? -7.376 24.338 4.200 1.00 70.12 165 LEU A C 1
ATOM 1310 O O . LEU A 1 165 ? -7.067 24.236 5.384 1.00 70.12 165 LEU A O 1
ATOM 1314 N N . SER A 1 166 ? -8.583 24.000 3.744 1.00 70.75 166 SER A N 1
ATOM 1315 C CA . SER A 1 166 ? -9.649 23.437 4.575 1.00 70.75 166 SER A CA 1
ATOM 1316 C C . SER A 1 166 ? -9.471 21.946 4.888 1.00 70.75 166 SER A C 1
ATOM 1318 O O . SER A 1 166 ? -10.320 21.379 5.564 1.00 70.75 166 SER A O 1
ATOM 1320 N N . GLY A 1 167 ? -8.382 21.303 4.450 1.00 75.38 167 GLY A N 1
ATOM 1321 C CA . GLY A 1 167 ? -8.133 19.869 4.631 1.00 75.38 167 GLY A CA 1
ATOM 1322 C C . GLY A 1 167 ? -8.881 18.980 3.631 1.00 75.38 167 GLY A C 1
ATOM 1323 O O . GLY A 1 167 ? -9.255 19.429 2.548 1.00 75.38 167 GLY A O 1
ATOM 1324 N N . MET A 1 168 ? -9.051 17.699 3.980 1.00 84.75 168 MET A N 1
ATOM 1325 C CA . MET A 1 168 ? -9.841 16.746 3.188 1.00 84.75 168 MET A CA 1
ATOM 1326 C C . MET A 1 168 ? -11.325 16.822 3.545 1.00 84.75 168 MET A C 1
ATOM 1328 O O . MET A 1 168 ? -11.678 16.765 4.722 1.00 84.75 168 MET A O 1
ATOM 1332 N N . ASP A 1 169 ? -12.163 16.892 2.517 1.00 87.06 169 ASP A N 1
ATOM 1333 C CA . ASP A 1 169 ? -13.600 16.660 2.543 1.00 87.06 169 ASP A CA 1
ATOM 1334 C C . ASP A 1 169 ? -13.891 15.196 2.213 1.00 87.06 169 ASP A C 1
ATOM 1336 O O . ASP A 1 169 ? -13.621 14.740 1.106 1.00 87.06 169 ASP A O 1
ATOM 1340 N N . LEU A 1 170 ? -14.417 14.463 3.194 1.00 88.12 170 LEU A N 1
ATOM 1341 C CA . LEU A 1 170 ? -14.757 13.042 3.089 1.00 88.12 170 LEU A CA 1
ATOM 1342 C C . LEU A 1 170 ? -16.279 12.807 3.107 1.00 88.12 170 LEU A C 1
ATOM 1344 O O . LEU A 1 170 ? -16.719 11.682 3.322 1.00 88.12 170 LEU A O 1
ATOM 1348 N N . SER A 1 171 ? -17.092 13.849 2.891 1.00 85.69 171 SER A N 1
ATOM 1349 C CA . SER A 1 171 ? -18.571 13.780 2.903 1.00 85.69 171 SER A CA 1
ATOM 1350 C C . SER A 1 171 ? -19.148 12.780 1.930 1.00 85.69 171 SER A C 1
ATOM 1352 O O . SER A 1 171 ? -20.170 12.156 2.205 1.00 85.69 171 SER A O 1
ATOM 1354 N N . MET A 1 172 ? -18.471 12.623 0.802 1.00 88.50 172 MET A N 1
ATOM 1355 C CA . MET A 1 172 ? -18.893 11.756 -0.281 1.00 88.50 172 MET A CA 1
ATOM 1356 C C . MET A 1 172 ? -18.232 10.373 -0.217 1.00 88.50 172 MET A C 1
ATOM 1358 O O . MET A 1 172 ? -18.492 9.540 -1.088 1.00 88.50 172 MET A O 1
ATOM 1362 N N . ASP A 1 173 ? -17.366 10.111 0.771 1.00 91.81 173 ASP A N 1
ATOM 1363 C CA . ASP A 1 173 ? -16.723 8.810 0.939 1.00 91.81 173 ASP A CA 1
ATOM 1364 C C . ASP A 1 173 ? -17.632 7.852 1.717 1.00 91.81 173 ASP A C 1
ATOM 1366 O O . ASP A 1 173 ? -17.836 7.975 2.927 1.00 91.81 173 ASP A O 1
ATOM 1370 N N . LEU A 1 174 ? -18.138 6.841 1.011 1.00 93.19 174 LEU A N 1
ATOM 1371 C CA . LEU A 1 174 ? -19.010 5.816 1.579 1.00 93.19 174 LEU A CA 1
ATOM 1372 C C . LEU A 1 174 ? -18.362 5.115 2.783 1.00 93.19 174 LEU A C 1
ATOM 1374 O O . LEU A 1 174 ? -19.007 4.950 3.817 1.00 93.19 174 LEU A O 1
ATOM 1378 N N . GLY A 1 175 ? -17.079 4.754 2.676 1.00 94.19 175 GLY A N 1
ATOM 1379 C CA . GLY A 1 175 ? -16.348 4.098 3.763 1.00 94.19 175 GLY A CA 1
ATOM 1380 C C . GLY A 1 175 ? -16.258 4.966 5.019 1.00 94.19 175 GLY A C 1
ATOM 1381 O O . GLY A 1 175 ? -16.404 4.459 6.127 1.00 94.19 175 GLY A O 1
ATOM 1382 N N . THR A 1 176 ? -16.073 6.275 4.855 1.00 93.06 176 THR A N 1
ATOM 1383 C CA . THR A 1 176 ? -16.066 7.242 5.958 1.00 93.06 176 THR A CA 1
ATOM 1384 C C . THR A 1 176 ? -17.416 7.290 6.668 1.00 93.06 176 THR A C 1
ATOM 1386 O O . THR A 1 176 ? -17.448 7.119 7.882 1.00 93.06 176 THR A O 1
ATOM 1389 N N . SER A 1 177 ? -18.529 7.405 5.933 1.00 92.69 177 SER A N 1
ATOM 1390 C CA . SER A 1 177 ? -19.871 7.428 6.546 1.00 92.69 177 SER A CA 1
ATOM 1391 C C . SER A 1 177 ? -20.175 6.174 7.381 1.00 92.69 177 SER A C 1
ATOM 1393 O O . SER A 1 177 ? -20.740 6.267 8.470 1.00 92.69 177 SER A O 1
ATOM 1395 N N . ILE A 1 178 ? -19.739 4.999 6.910 1.00 96.25 178 ILE A N 1
ATOM 1396 C CA . ILE A 1 178 ? -19.909 3.720 7.612 1.00 96.25 178 ILE A CA 1
ATOM 1397 C C . ILE A 1 178 ? -19.045 3.676 8.883 1.00 96.25 178 ILE A C 1
ATOM 1399 O O . ILE A 1 178 ? -19.521 3.244 9.933 1.00 96.25 178 ILE A O 1
ATOM 1403 N N . ARG A 1 179 ? -17.790 4.141 8.816 1.00 95.38 179 ARG A N 1
ATOM 1404 C CA . ARG A 1 179 ? -16.873 4.175 9.971 1.00 95.38 179 ARG A CA 1
ATOM 1405 C C . ARG A 1 179 ? -17.307 5.180 11.035 1.00 95.38 179 ARG A C 1
ATOM 1407 O O . ARG A 1 179 ? -17.258 4.837 12.214 1.00 95.38 179 ARG A O 1
ATOM 1414 N N . ASP A 1 180 ? -17.785 6.357 10.629 1.00 93.25 180 ASP A N 1
ATOM 1415 C CA . ASP A 1 180 ? -18.349 7.360 11.541 1.00 93.25 180 ASP A CA 1
ATOM 1416 C C . ASP A 1 180 ? -19.551 6.767 12.303 1.00 93.25 180 ASP A C 1
ATOM 1418 O O . ASP A 1 180 ? -19.584 6.788 13.536 1.00 93.25 180 ASP A O 1
ATOM 1422 N N . ALA A 1 181 ? -20.488 6.119 11.596 1.00 94.25 181 ALA A N 1
ATOM 1423 C CA . ALA A 1 181 ? -21.629 5.438 12.218 1.00 94.25 181 ALA A CA 1
ATOM 1424 C C . ALA A 1 181 ? -21.206 4.287 13.151 1.00 94.25 181 ALA A C 1
ATOM 1426 O O . ALA A 1 181 ? -21.842 4.035 14.175 1.00 94.25 181 ALA A O 1
ATOM 1427 N N . ALA A 1 182 ? -20.112 3.595 12.825 1.00 95.69 182 ALA A N 1
ATOM 1428 C CA . ALA A 1 182 ? -19.561 2.521 13.642 1.00 95.69 182 ALA A CA 1
ATOM 1429 C C . ALA A 1 182 ? -18.688 3.013 14.812 1.00 95.69 182 ALA A C 1
ATOM 1431 O O . ALA A 1 182 ? -18.278 2.179 15.624 1.00 95.69 182 ALA A O 1
ATOM 1432 N N . GLN A 1 183 ? -18.424 4.320 14.938 1.00 93.62 183 GLN A N 1
ATOM 1433 C CA . GLN A 1 183 ? -17.501 4.905 15.924 1.00 93.62 183 GLN A CA 1
ATOM 1434 C C . GLN A 1 183 ? -16.072 4.337 15.815 1.00 93.62 183 GLN A C 1
ATOM 1436 O O . GLN A 1 183 ? -15.418 4.028 16.812 1.00 93.62 183 GLN A O 1
ATOM 1441 N N . VAL A 1 184 ? -15.594 4.178 14.579 1.00 94.06 184 VAL A N 1
ATOM 1442 C CA . VAL A 1 184 ? -14.235 3.724 14.244 1.00 94.06 184 VAL A CA 1
ATOM 1443 C C . VAL A 1 184 ? -13.424 4.909 13.701 1.00 94.06 184 VAL A C 1
ATOM 1445 O O . VAL A 1 184 ? -13.993 5.746 13.000 1.00 94.06 184 VAL A O 1
ATOM 1448 N N . PRO A 1 185 ? -12.106 5.015 13.973 1.00 91.38 185 PRO A N 1
ATOM 1449 C CA . PRO A 1 185 ? -11.317 6.166 13.535 1.00 91.38 185 PRO A CA 1
ATOM 1450 C C . PRO A 1 185 ? -11.314 6.389 12.014 1.00 91.38 185 PRO A C 1
ATOM 1452 O O . PRO A 1 185 ? -11.097 5.458 11.230 1.00 91.38 185 PRO A O 1
ATOM 1455 N N . VAL A 1 186 ? -11.456 7.656 11.613 1.00 90.44 186 VAL A N 1
ATOM 1456 C CA . VAL A 1 186 ? -11.331 8.137 10.227 1.00 90.44 186 VAL A CA 1
ATOM 1457 C C . VAL A 1 186 ? -10.207 9.169 10.142 1.00 90.44 186 VAL A C 1
ATOM 1459 O O . VAL A 1 186 ? -10.206 10.170 10.866 1.00 90.44 186 VAL A O 1
ATOM 1462 N N . MET A 1 187 ? -9.265 8.961 9.223 1.00 88.19 187 MET A N 1
ATOM 1463 C CA . MET A 1 187 ? -8.126 9.851 8.995 1.00 88.19 187 MET A CA 1
ATOM 1464 C C . MET A 1 187 ? -8.104 10.399 7.568 1.00 88.19 187 MET A C 1
ATOM 1466 O O . MET A 1 187 ? -8.020 11.615 7.398 1.00 88.19 187 MET A O 1
ATOM 1470 N N . SER A 1 188 ? -8.178 9.541 6.547 1.00 86.38 188 SER A N 1
ATOM 1471 C CA . SER A 1 188 ? -8.053 9.955 5.138 1.00 86.38 188 SER A CA 1
ATOM 1472 C C . SER A 1 188 ? -9.052 9.325 4.167 1.00 86.38 188 SER A C 1
ATOM 1474 O O . SER A 1 188 ? -8.958 9.554 2.950 1.00 86.38 188 SER A O 1
ATOM 1476 N N . GLY A 1 189 ? -10.024 8.588 4.705 1.00 86.31 189 GLY A N 1
ATOM 1477 C CA . GLY A 1 189 ? -10.992 7.799 3.960 1.00 86.31 189 GLY A CA 1
ATOM 1478 C C . GLY A 1 189 ? -10.408 6.466 3.494 1.00 86.31 189 GLY A C 1
ATOM 1479 O O . GLY A 1 189 ? -9.287 6.090 3.835 1.00 86.31 189 GLY A O 1
ATOM 1480 N N . THR A 1 190 ? -11.178 5.719 2.702 1.00 81.06 190 THR A N 1
ATOM 1481 C CA . THR A 1 190 ? -10.740 4.414 2.169 1.00 81.06 190 THR A CA 1
ATOM 1482 C C . THR A 1 190 ? -9.365 4.501 1.485 1.00 81.06 190 THR A C 1
ATOM 1484 O O . THR A 1 190 ? -9.141 5.338 0.605 1.00 81.06 190 THR A O 1
ATOM 1487 N N . SER A 1 191 ? -8.423 3.642 1.898 1.00 87.25 191 SER A N 1
ATOM 1488 C CA . SER A 1 191 ? -7.018 3.770 1.495 1.00 87.25 191 SER A CA 1
ATOM 1489 C C . SER A 1 191 ? -6.762 3.281 0.066 1.00 87.25 191 SER A C 1
ATOM 1491 O O . SER A 1 191 ? -6.440 2.114 -0.174 1.00 87.25 191 SER A O 1
ATOM 1493 N N . GLY A 1 192 ? -6.804 4.207 -0.896 1.00 89.38 192 GLY A N 1
ATOM 1494 C CA . GLY A 1 192 ? -6.471 3.903 -2.290 1.00 89.38 192 GLY A CA 1
ATOM 1495 C C . GLY A 1 192 ? -5.012 3.545 -2.543 1.00 89.38 192 GLY A C 1
ATOM 1496 O O . GLY A 1 192 ? -4.714 2.912 -3.552 1.00 89.38 192 GLY A O 1
ATOM 1497 N N . SER A 1 193 ? -4.104 3.918 -1.643 1.00 89.44 193 SER A N 1
ATOM 1498 C CA . SER A 1 193 ? -2.698 3.513 -1.727 1.00 89.44 193 SER A CA 1
ATOM 1499 C C . SER A 1 193 ? -2.490 2.068 -1.259 1.00 89.44 193 SER A C 1
ATOM 1501 O O . SER A 1 193 ? -1.662 1.367 -1.831 1.00 89.44 193 SER A O 1
ATOM 1503 N N . SER A 1 194 ? -3.266 1.602 -0.273 1.00 93.00 194 SER A N 1
ATOM 1504 C CA . SER A 1 194 ? -3.269 0.185 0.128 1.00 93.00 194 SER A CA 1
ATOM 1505 C C . SER A 1 194 ? -3.847 -0.692 -0.985 1.00 93.00 194 SER A C 1
ATOM 1507 O O . SER A 1 194 ? -3.255 -1.706 -1.344 1.00 93.00 194 SER A O 1
ATOM 1509 N N . SER A 1 195 ? -4.944 -0.241 -1.611 1.00 94.25 195 SER A N 1
ATOM 1510 C CA . SER A 1 195 ? -5.511 -0.878 -2.810 1.00 94.25 195 SER A CA 1
ATOM 1511 C C . SER A 1 195 ? -4.485 -0.966 -3.950 1.00 94.25 195 SER A C 1
ATOM 1513 O O . SER A 1 195 ? -4.333 -2.020 -4.562 1.00 94.25 195 SER A O 1
ATOM 1515 N N . ASP A 1 196 ? -3.708 0.097 -4.195 1.00 94.94 196 ASP A N 1
ATOM 1516 C CA . ASP A 1 196 ? -2.701 0.131 -5.266 1.00 94.94 196 ASP A CA 1
ATOM 1517 C C . ASP A 1 196 ? -1.627 -0.962 -5.148 1.00 94.94 196 ASP A C 1
ATOM 1519 O O . ASP A 1 196 ? -1.224 -1.514 -6.172 1.00 94.94 196 ASP A O 1
ATOM 1523 N N . VAL A 1 197 ? -1.187 -1.309 -3.934 1.00 95.81 197 VAL A N 1
ATOM 1524 C CA . VAL A 1 197 ? -0.197 -2.383 -3.731 1.00 95.81 197 VAL A CA 1
ATOM 1525 C C . VAL A 1 197 ? -0.797 -3.756 -4.014 1.00 95.81 197 VAL A C 1
ATOM 1527 O O . VAL A 1 197 ? -0.177 -4.565 -4.703 1.00 95.81 197 VAL A O 1
ATOM 1530 N N . VAL A 1 198 ? -2.031 -4.007 -3.570 1.00 96.94 198 VAL A N 1
ATOM 1531 C CA . VAL A 1 198 ? -2.739 -5.255 -3.892 1.00 96.94 198 VAL A CA 1
ATOM 1532 C C . VAL A 1 198 ? -2.944 -5.385 -5.402 1.00 96.94 198 VAL A C 1
ATOM 1534 O O . VAL A 1 198 ? -2.720 -6.450 -5.974 1.00 96.94 198 VAL A O 1
ATOM 1537 N N . ILE A 1 199 ? -3.330 -4.298 -6.073 1.00 97.38 199 ILE A N 1
ATOM 1538 C CA . ILE A 1 199 ? -3.481 -4.254 -7.533 1.00 97.38 199 ILE A CA 1
ATOM 1539 C C . ILE A 1 199 ? -2.160 -4.562 -8.223 1.00 97.38 199 ILE A C 1
ATOM 1541 O O . ILE A 1 199 ? -2.154 -5.357 -9.159 1.00 97.38 199 ILE A O 1
ATOM 1545 N N . ALA A 1 200 ? -1.066 -3.941 -7.779 1.00 97.06 200 ALA A N 1
ATOM 1546 C CA . ALA A 1 200 ? 0.264 -4.168 -8.327 1.00 97.06 200 ALA A CA 1
ATOM 1547 C C . ALA A 1 200 ? 0.663 -5.645 -8.218 1.00 97.06 200 ALA A C 1
ATOM 1549 O O . ALA A 1 200 ? 1.017 -6.254 -9.226 1.00 97.06 200 ALA A O 1
ATOM 1550 N N . ALA A 1 201 ? 0.494 -6.240 -7.033 1.00 97.62 201 ALA A N 1
ATOM 1551 C CA . ALA A 1 201 ? 0.781 -7.648 -6.785 1.00 97.62 201 ALA A CA 1
ATOM 1552 C C . ALA A 1 201 ? -0.088 -8.579 -7.644 1.00 97.62 201 ALA A C 1
ATOM 1554 O O . ALA A 1 201 ? 0.431 -9.480 -8.297 1.00 97.62 201 ALA A O 1
ATOM 1555 N N . ARG A 1 202 ? -1.406 -8.341 -7.700 1.00 97.38 202 ARG A N 1
ATOM 1556 C CA . ARG A 1 202 ? -2.338 -9.145 -8.510 1.00 97.38 202 ARG A CA 1
ATOM 1557 C C . ARG A 1 202 ? -2.057 -9.029 -10.004 1.00 97.38 202 ARG A C 1
ATOM 1559 O O . ARG A 1 202 ? -2.121 -10.034 -10.700 1.00 97.38 202 ARG A O 1
ATOM 1566 N N . TYR A 1 203 ? -1.745 -7.828 -10.486 1.00 97.44 203 TYR A N 1
ATOM 1567 C CA . TYR A 1 203 ? -1.367 -7.606 -11.879 1.00 97.44 203 TYR A CA 1
ATOM 1568 C C . TYR A 1 203 ? -0.074 -8.353 -12.215 1.00 97.44 203 TYR A C 1
ATOM 1570 O O . TYR A 1 203 ? -0.049 -9.117 -13.171 1.00 97.44 203 TYR A O 1
ATOM 1578 N N . ALA A 1 204 ? 0.974 -8.188 -11.401 1.00 97.50 204 ALA A N 1
ATOM 1579 C CA . ALA A 1 204 ? 2.242 -8.885 -11.599 1.00 97.50 204 ALA A CA 1
ATOM 1580 C C . ALA A 1 204 ? 2.053 -10.407 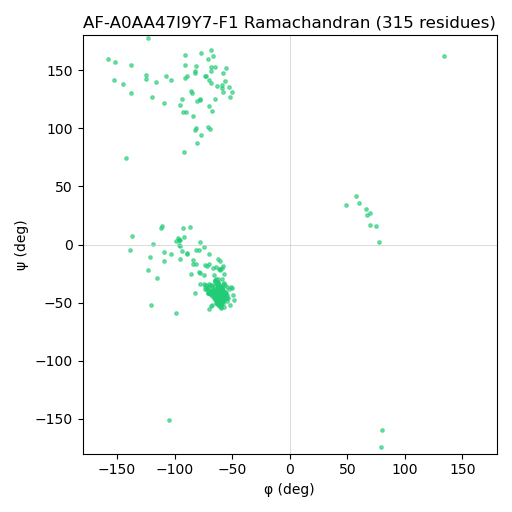-11.597 1.00 97.50 204 ALA A C 1
ATOM 1582 O O . ALA A 1 204 ? 2.524 -11.090 -12.498 1.00 97.50 204 ALA A O 1
ATOM 1583 N N . ALA A 1 205 ? 1.311 -10.932 -10.623 1.00 97.38 205 ALA A N 1
ATOM 1584 C CA . ALA A 1 205 ? 1.017 -12.354 -10.512 1.00 97.38 205 ALA A CA 1
ATOM 1585 C C . ALA A 1 205 ? 0.245 -12.895 -11.729 1.00 97.38 205 ALA A C 1
ATOM 1587 O O . ALA A 1 205 ? 0.593 -13.953 -12.247 1.00 97.38 205 ALA A O 1
ATOM 1588 N N . MET A 1 206 ? -0.745 -12.141 -12.224 1.00 96.88 206 MET A N 1
ATOM 1589 C CA . MET A 1 206 ? -1.506 -12.475 -13.432 1.00 96.88 206 MET A CA 1
ATOM 1590 C C . MET A 1 206 ? -0.603 -12.563 -14.669 1.00 96.88 206 MET A C 1
ATOM 1592 O O . MET A 1 206 ? -0.659 -13.561 -15.380 1.00 96.88 206 MET A O 1
ATOM 1596 N N . GLU A 1 207 ? 0.248 -11.560 -14.902 1.00 96.75 207 GLU A N 1
ATOM 1597 C CA . GLU A 1 207 ? 1.177 -11.539 -16.046 1.00 96.75 207 GLU A CA 1
ATOM 1598 C C . GLU A 1 207 ? 2.226 -12.659 -15.969 1.00 96.75 207 GLU A C 1
ATOM 1600 O O . GLU A 1 207 ? 2.669 -13.183 -16.989 1.00 96.75 207 GLU A O 1
ATOM 1605 N N . LEU A 1 208 ? 2.617 -13.049 -14.755 1.00 96.50 208 LEU A N 1
ATOM 1606 C CA . LEU A 1 208 ? 3.620 -14.086 -14.506 1.00 96.50 208 LEU A CA 1
ATOM 1607 C C . LEU A 1 208 ? 3.027 -15.503 -14.409 1.00 96.50 208 LEU A C 1
ATOM 1609 O O . LEU A 1 208 ? 3.787 -16.466 -14.321 1.00 96.50 208 LEU A O 1
ATOM 1613 N N . GLY A 1 209 ? 1.698 -15.651 -14.397 1.00 97.12 209 GLY A N 1
ATOM 1614 C CA . GLY A 1 209 ? 1.032 -16.946 -14.219 1.00 97.12 209 GLY A CA 1
ATOM 1615 C C . GLY A 1 209 ? 1.246 -17.573 -12.834 1.00 97.12 209 GLY A C 1
ATOM 1616 O O . GLY A 1 209 ? 1.278 -18.797 -12.713 1.00 97.12 209 GLY A O 1
ATOM 1617 N N . VAL A 1 210 ? 1.410 -16.753 -11.791 1.00 97.50 210 VAL A N 1
ATOM 1618 C CA . VAL A 1 210 ? 1.631 -17.186 -10.396 1.00 97.50 210 VAL A CA 1
ATOM 1619 C C . VAL A 1 210 ? 0.567 -16.609 -9.455 1.00 97.50 210 VAL A C 1
ATOM 1621 O O . VAL A 1 210 ? -0.308 -15.852 -9.869 1.00 97.50 210 VAL A O 1
ATOM 1624 N N . GLN A 1 211 ? 0.620 -16.970 -8.170 1.00 96.81 211 GLN A N 1
ATOM 1625 C CA . GLN A 1 211 ? -0.250 -16.388 -7.142 1.00 96.81 211 GLN A CA 1
ATOM 1626 C C . GLN A 1 211 ? 0.295 -15.045 -6.637 1.00 96.81 211 GLN A C 1
ATOM 1628 O O . GLN A 1 211 ? 1.503 -14.818 -6.603 1.00 96.81 211 GLN A O 1
ATOM 1633 N N . TRP A 1 212 ? -0.599 -14.142 -6.223 1.00 96.62 212 TRP A N 1
ATOM 1634 C CA . TRP A 1 212 ? -0.206 -12.856 -5.626 1.00 96.62 212 TRP A CA 1
ATOM 1635 C C . TRP A 1 212 ? 0.233 -13.001 -4.162 1.00 96.62 212 TRP A C 1
ATOM 1637 O O . TRP A 1 212 ? 0.987 -12.167 -3.660 1.00 96.62 212 TRP A O 1
ATOM 1647 N N . SER A 1 213 ? -0.244 -14.041 -3.477 1.00 97.69 213 SER A N 1
ATOM 1648 C CA . SER A 1 213 ? 0.185 -14.415 -2.133 1.00 97.69 213 SER A CA 1
ATOM 1649 C C . SER A 1 213 ? 1.475 -15.222 -2.199 1.00 97.69 213 SER A C 1
ATOM 1651 O O . SER A 1 213 ? 1.685 -15.981 -3.150 1.00 97.69 213 SER A O 1
ATOM 1653 N N . ALA A 1 214 ? 2.320 -15.084 -1.179 1.00 97.62 214 ALA A N 1
ATOM 1654 C CA . ALA A 1 214 ? 3.513 -15.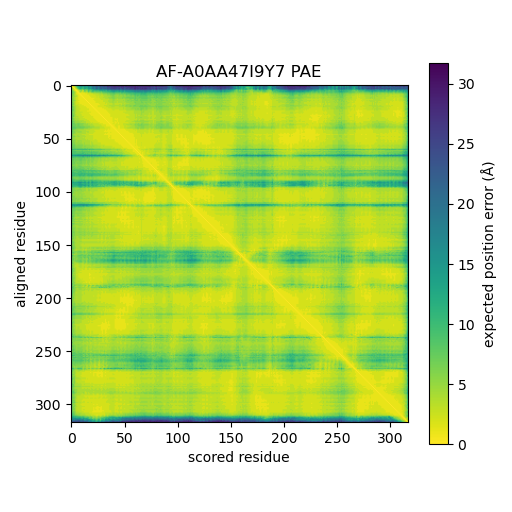907 -1.058 1.00 97.62 214 ALA A CA 1
ATOM 1655 C C . ALA A 1 214 ? 3.137 -17.408 -1.059 1.00 97.62 214 ALA A C 1
ATOM 1657 O O . ALA A 1 214 ? 2.132 -17.771 -0.442 1.00 97.62 214 ALA A O 1
ATOM 1658 N N . PRO A 1 215 ? 3.915 -18.290 -1.722 1.00 95.50 215 PRO A N 1
ATOM 1659 C CA . PRO A 1 215 ? 3.535 -19.693 -1.941 1.00 95.50 215 PRO A CA 1
ATOM 1660 C C . PRO A 1 215 ? 3.231 -20.511 -0.679 1.00 95.50 215 PRO A C 1
ATOM 1662 O O . PRO A 1 215 ? 2.504 -21.4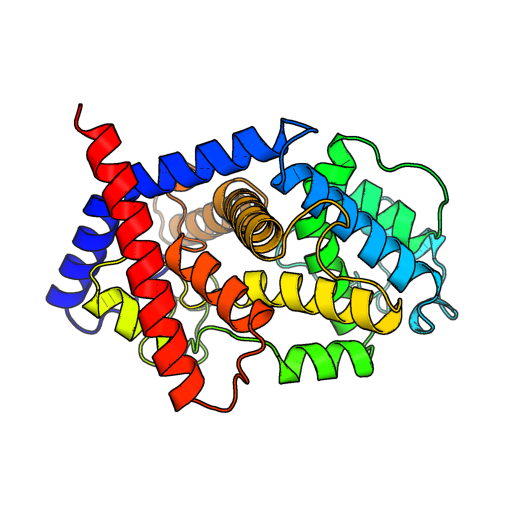97 -0.746 1.00 95.50 215 PRO A O 1
ATOM 1665 N N . GLU A 1 216 ? 3.799 -20.124 0.459 1.00 94.25 216 GLU A N 1
ATOM 1666 C CA . GLU A 1 216 ? 3.649 -20.812 1.746 1.00 94.25 216 GLU A CA 1
ATOM 1667 C C . GLU A 1 216 ? 2.551 -20.228 2.647 1.00 94.25 216 GLU A C 1
ATOM 1669 O O . GLU A 1 216 ? 2.332 -20.733 3.747 1.00 94.25 216 GLU A O 1
ATOM 1674 N N . LEU A 1 217 ? 1.873 -19.165 2.205 1.00 97.75 217 LEU A N 1
ATOM 1675 C CA . LEU A 1 217 ? 0.814 -18.508 2.964 1.00 97.75 217 LEU A CA 1
ATOM 1676 C C . LEU A 1 217 ? -0.559 -18.896 2.423 1.00 97.75 217 LEU A C 1
ATOM 1678 O O . LEU A 1 217 ? -0.781 -18.959 1.212 1.00 97.75 217 LEU A O 1
ATOM 1682 N N . THR A 1 218 ? -1.517 -19.080 3.329 1.00 97.12 218 THR A N 1
ATOM 1683 C CA . THR A 1 218 ? -2.929 -19.076 2.938 1.00 97.12 218 THR A CA 1
ATOM 1684 C C . THR A 1 218 ? -3.342 -17.679 2.472 1.00 97.12 218 THR A C 1
ATOM 1686 O O . THR A 1 218 ? -2.696 -16.675 2.783 1.00 97.12 218 THR A O 1
ATOM 1689 N N . THR A 1 219 ? -4.456 -17.587 1.746 1.00 94.69 219 THR A N 1
ATOM 1690 C CA . THR A 1 219 ? -5.007 -16.294 1.321 1.00 94.69 219 THR A CA 1
ATOM 1691 C C . THR A 1 219 ? -5.270 -15.361 2.504 1.00 94.69 219 THR A C 1
ATOM 1693 O O . THR A 1 219 ? -4.952 -14.179 2.411 1.00 94.69 219 THR A O 1
ATOM 1696 N N . ASP A 1 220 ? -5.787 -15.879 3.619 1.00 95.69 220 ASP A N 1
ATOM 1697 C CA . ASP A 1 220 ? -6.072 -15.072 4.810 1.00 95.69 220 ASP A CA 1
ATOM 1698 C C . ASP A 1 220 ? -4.786 -14.610 5.505 1.00 95.69 220 ASP A C 1
ATOM 1700 O O . ASP A 1 220 ? -4.651 -13.431 5.819 1.00 95.69 220 ASP A O 1
ATOM 1704 N N . GLN A 1 221 ? -3.776 -15.479 5.619 1.00 97.75 221 GLN A N 1
ATOM 1705 C CA . GLN A 1 221 ? -2.460 -15.085 6.138 1.00 97.75 221 GLN A CA 1
ATOM 1706 C C . GLN A 1 221 ? -1.800 -14.006 5.271 1.00 97.75 221 GLN A C 1
ATOM 1708 O O . GLN A 1 221 ? -1.190 -13.077 5.793 1.00 97.75 221 GLN A O 1
ATOM 1713 N N . ALA A 1 222 ? -1.930 -14.104 3.945 1.00 97.56 222 ALA A N 1
ATOM 1714 C CA . ALA A 1 222 ? -1.398 -13.106 3.024 1.00 97.56 222 ALA A CA 1
ATOM 1715 C C . ALA A 1 222 ? -2.174 -11.776 3.085 1.00 97.56 222 ALA A C 1
ATOM 1717 O O . ALA A 1 222 ? -1.569 -10.713 2.934 1.00 97.56 222 ALA A O 1
ATOM 1718 N N . LYS A 1 223 ? -3.493 -11.812 3.329 1.00 96.94 223 LYS A N 1
ATOM 1719 C CA . LYS A 1 223 ? -4.312 -10.615 3.587 1.00 96.94 223 LYS A CA 1
ATOM 1720 C C . LYS A 1 223 ? -3.842 -9.898 4.852 1.00 96.94 223 LYS A C 1
ATOM 1722 O O . LYS A 1 223 ? -3.553 -8.704 4.784 1.00 96.94 223 LYS A O 1
ATOM 1727 N N . ASP A 1 224 ? -3.702 -10.625 5.957 1.00 96.50 224 ASP A N 1
ATOM 1728 C CA . ASP A 1 224 ? -3.224 -10.075 7.231 1.00 96.50 224 ASP A CA 1
ATOM 1729 C C . ASP A 1 224 ? -1.806 -9.510 7.097 1.00 96.50 224 ASP A C 1
ATOM 1731 O O . ASP A 1 224 ? -1.539 -8.378 7.501 1.00 96.50 224 ASP A O 1
ATOM 1735 N N . ALA A 1 225 ? -0.918 -10.238 6.416 1.00 97.88 225 ALA A N 1
ATOM 1736 C CA . ALA A 1 225 ? 0.433 -9.783 6.110 1.00 97.88 225 ALA A CA 1
ATOM 1737 C C . ALA A 1 225 ? 0.450 -8.467 5.312 1.00 97.88 225 ALA A C 1
ATOM 1739 O O . ALA A 1 225 ? 1.239 -7.572 5.611 1.00 97.88 225 ALA A O 1
ATOM 1740 N N . LEU A 1 226 ? -0.425 -8.312 4.311 1.00 97.88 226 LEU A N 1
ATOM 1741 C CA . LEU A 1 226 ? -0.557 -7.058 3.561 1.00 97.88 226 LEU A CA 1
ATOM 1742 C C . LEU A 1 226 ? -1.069 -5.908 4.434 1.00 97.88 226 LEU A C 1
ATOM 1744 O O . LEU A 1 226 ? -0.653 -4.766 4.231 1.00 97.88 226 LEU A O 1
ATOM 1748 N N . ILE A 1 227 ? -1.963 -6.191 5.385 1.00 97.19 227 ILE A N 1
ATOM 1749 C CA . ILE A 1 227 ? -2.468 -5.194 6.333 1.00 97.19 227 ILE A CA 1
ATOM 1750 C C . ILE A 1 227 ? -1.341 -4.721 7.252 1.00 97.19 227 ILE A C 1
ATOM 1752 O O . ILE A 1 227 ? -1.156 -3.510 7.389 1.00 97.19 227 ILE A O 1
ATOM 1756 N N . ASP A 1 228 ? -0.542 -5.638 7.798 1.00 96.81 228 ASP A N 1
ATOM 1757 C CA . ASP A 1 228 ? 0.623 -5.307 8.625 1.00 96.81 228 ASP A CA 1
ATOM 1758 C C . ASP A 1 228 ? 1.657 -4.488 7.843 1.00 96.81 228 ASP A C 1
ATOM 1760 O O . ASP A 1 228 ? 2.065 -3.411 8.284 1.00 96.81 228 ASP A O 1
ATOM 1764 N N . LEU A 1 229 ? 2.015 -4.932 6.635 1.00 96.88 229 LEU A N 1
ATOM 1765 C CA . LEU A 1 229 ? 2.911 -4.201 5.733 1.00 96.88 229 LEU A CA 1
ATOM 1766 C C . LEU A 1 229 ? 2.423 -2.774 5.469 1.00 96.88 229 LEU A C 1
ATOM 1768 O O . LEU A 1 229 ? 3.192 -1.811 5.485 1.00 96.88 229 LEU A O 1
ATOM 1772 N N . SER A 1 230 ? 1.121 -2.629 5.232 1.00 95.44 230 SER A N 1
ATOM 1773 C CA . SER A 1 230 ? 0.506 -1.342 4.952 1.00 95.44 230 SER A CA 1
ATOM 1774 C C . SER A 1 230 ? 0.475 -0.430 6.182 1.00 95.44 230 SER A C 1
ATOM 1776 O O . SER A 1 230 ? 0.775 0.762 6.064 1.00 95.44 230 SER A O 1
ATOM 1778 N N . LEU A 1 231 ? 0.164 -0.972 7.363 1.00 94.00 231 LEU A N 1
ATOM 1779 C CA . LEU A 1 231 ? 0.215 -0.244 8.632 1.00 94.00 231 LEU A CA 1
ATOM 1780 C C . LEU A 1 231 ? 1.622 0.274 8.916 1.00 94.00 231 LEU A C 1
ATOM 1782 O O . LEU A 1 231 ? 1.789 1.458 9.211 1.00 94.00 231 LEU A O 1
ATOM 1786 N N . GLU A 1 232 ? 2.627 -0.593 8.808 1.00 92.62 232 GLU A N 1
ATOM 1787 C CA . GLU A 1 232 ? 4.023 -0.240 9.048 1.00 92.62 232 GLU A CA 1
ATOM 1788 C C . GLU A 1 232 ? 4.471 0.872 8.089 1.00 92.62 232 GLU A C 1
ATOM 1790 O O . GLU A 1 232 ? 4.936 1.933 8.525 1.00 92.62 232 GLU A O 1
ATOM 1795 N N . PHE A 1 233 ? 4.206 0.707 6.792 1.00 91.94 233 PHE A N 1
ATOM 1796 C CA . PHE A 1 233 ? 4.537 1.708 5.786 1.00 91.94 233 PHE A CA 1
ATOM 1797 C C . PHE A 1 233 ? 3.843 3.057 6.038 1.00 91.94 233 PHE A C 1
ATOM 1799 O O . PHE A 1 233 ? 4.504 4.097 6.127 1.00 91.94 233 PHE A O 1
ATOM 1806 N N . PHE A 1 234 ? 2.513 3.076 6.191 1.00 90.38 234 PHE A N 1
ATOM 1807 C CA . PHE A 1 234 ? 1.773 4.334 6.310 1.00 90.38 234 PHE A CA 1
ATOM 1808 C C . PHE A 1 234 ? 1.924 5.018 7.658 1.00 90.38 234 PHE A C 1
ATOM 1810 O O . PHE A 1 234 ? 1.743 6.235 7.693 1.00 90.38 234 PHE A O 1
ATOM 1817 N N . ARG A 1 235 ? 2.209 4.285 8.743 1.00 90.50 235 ARG A N 1
ATOM 1818 C CA . ARG A 1 235 ? 2.221 4.839 10.106 1.00 90.50 235 ARG A CA 1
ATOM 1819 C C . ARG A 1 235 ? 3.610 4.966 10.723 1.00 90.50 235 ARG A C 1
ATOM 1821 O O . ARG A 1 235 ? 3.738 5.714 11.690 1.00 90.50 235 ARG A O 1
ATOM 1828 N N . GLN A 1 236 ? 4.648 4.338 10.160 1.00 87.50 236 GLN A N 1
ATOM 1829 C CA . GLN A 1 236 ? 6.022 4.424 10.686 1.00 87.50 236 GLN A CA 1
ATOM 1830 C C . GLN A 1 236 ? 7.071 4.936 9.689 1.00 87.50 236 GLN A C 1
ATOM 1832 O O . GLN A 1 236 ? 8.103 5.476 10.118 1.00 87.50 236 GLN A O 1
ATOM 1837 N N . GLN A 1 237 ? 6.811 4.829 8.383 1.00 85.75 237 GLN A N 1
ATOM 1838 C CA . GLN A 1 237 ? 7.784 5.168 7.341 1.00 85.75 237 GLN A CA 1
ATOM 1839 C C . GLN A 1 237 ? 7.485 6.510 6.632 1.00 85.75 237 GLN A C 1
ATOM 1841 O O . GLN A 1 237 ? 6.966 7.457 7.236 1.00 85.75 237 GLN A O 1
ATOM 1846 N N . GLY A 1 238 ? 7.889 6.627 5.359 1.00 80.69 238 GLY A N 1
ATOM 1847 C CA . GLY A 1 238 ? 7.921 7.861 4.566 1.00 80.69 238 GLY A CA 1
ATOM 1848 C C . GLY A 1 238 ? 6.642 8.712 4.603 1.00 80.69 238 GLY A C 1
ATOM 1849 O O . GLY A 1 238 ? 6.752 9.915 4.859 1.00 80.69 238 GLY A O 1
ATOM 1850 N N . PRO A 1 239 ? 5.435 8.140 4.415 1.00 84.88 239 PRO A N 1
ATOM 1851 C CA . PRO A 1 239 ? 4.187 8.905 4.426 1.00 84.88 239 PRO A CA 1
ATOM 1852 C C . PRO A 1 239 ? 3.958 9.707 5.713 1.00 84.88 239 PRO A C 1
ATOM 1854 O O . PRO A 1 239 ? 3.636 10.894 5.647 1.00 84.88 239 PRO A O 1
ATOM 1857 N N . THR A 1 240 ? 4.172 9.094 6.881 1.00 84.38 240 THR A N 1
ATOM 1858 C CA . THR A 1 240 ? 4.020 9.762 8.182 1.00 84.38 240 THR A CA 1
ATOM 1859 C C . THR A 1 240 ? 5.025 10.896 8.356 1.00 84.38 240 THR A C 1
ATOM 1861 O O . THR A 1 240 ? 4.658 11.988 8.791 1.00 84.38 240 THR A O 1
ATOM 1864 N N . VAL A 1 241 ? 6.287 10.668 7.983 1.00 85.19 241 VAL A N 1
ATOM 1865 C CA . VAL A 1 241 ? 7.351 11.676 8.115 1.00 85.19 241 VAL A CA 1
ATOM 1866 C C . VAL A 1 241 ? 7.049 12.897 7.247 1.00 85.19 241 VAL A C 1
ATOM 1868 O O . VAL A 1 241 ? 7.110 14.033 7.721 1.00 85.19 241 VAL A O 1
ATOM 1871 N N . VAL A 1 242 ? 6.661 12.675 5.988 1.00 84.44 242 VAL A N 1
ATOM 1872 C CA . VAL A 1 242 ? 6.323 13.764 5.065 1.00 84.44 242 VAL A CA 1
ATOM 1873 C C . VAL A 1 242 ? 5.073 14.510 5.516 1.00 84.44 242 VAL A C 1
ATOM 1875 O O . VAL A 1 242 ? 5.058 15.740 5.461 1.00 84.44 242 VAL A O 1
ATOM 1878 N N . MET A 1 243 ? 4.051 13.805 6.006 1.00 84.25 243 MET A N 1
ATOM 1879 C CA . MET A 1 243 ? 2.847 14.438 6.546 1.00 84.25 243 MET A CA 1
ATOM 1880 C C . MET A 1 243 ? 3.181 15.354 7.731 1.00 84.25 243 MET A C 1
ATOM 1882 O O . MET A 1 243 ? 2.774 16.515 7.738 1.00 84.25 243 MET A O 1
ATOM 1886 N N . ALA A 1 244 ? 3.973 14.876 8.696 1.00 85.19 244 ALA A N 1
ATOM 1887 C CA . ALA A 1 244 ? 4.394 15.676 9.847 1.00 85.19 244 ALA A CA 1
ATOM 1888 C C . ALA A 1 244 ? 5.181 16.929 9.423 1.00 85.19 244 ALA A C 1
ATOM 1890 O O . ALA A 1 244 ? 4.898 18.036 9.889 1.00 85.19 244 ALA A O 1
ATOM 1891 N N . MET A 1 245 ? 6.118 16.776 8.481 1.00 86.44 245 MET A N 1
ATOM 1892 C CA . MET A 1 245 ? 6.888 17.888 7.921 1.00 86.44 245 MET A CA 1
ATOM 1893 C C . MET A 1 245 ? 5.982 18.920 7.231 1.00 86.44 245 MET A C 1
ATOM 1895 O O . MET A 1 245 ? 6.098 20.116 7.492 1.00 86.44 245 MET A O 1
ATOM 1899 N N . GLN A 1 246 ? 5.046 18.477 6.386 1.00 83.44 246 GLN A N 1
ATOM 1900 C CA . GLN A 1 246 ? 4.120 19.366 5.674 1.00 83.44 246 GLN A CA 1
ATOM 1901 C C . GLN A 1 246 ? 3.170 20.091 6.633 1.00 83.44 246 GLN A C 1
ATOM 1903 O O . GLN A 1 246 ? 2.912 21.282 6.463 1.00 83.44 246 GLN A O 1
ATOM 1908 N N . MET A 1 247 ? 2.695 19.409 7.678 1.00 80.06 247 MET A N 1
ATOM 1909 C CA . MET A 1 247 ? 1.893 20.036 8.726 1.00 80.06 247 MET A CA 1
ATOM 1910 C C . MET A 1 247 ? 2.672 21.135 9.456 1.00 80.06 247 MET A C 1
ATOM 1912 O O . MET A 1 247 ? 2.122 22.212 9.686 1.00 80.06 247 MET A O 1
ATOM 1916 N N . ASN A 1 248 ? 3.944 20.903 9.788 1.00 86.31 248 ASN A N 1
ATOM 1917 C CA . ASN A 1 248 ? 4.787 21.920 10.418 1.00 86.31 248 ASN A CA 1
ATOM 1918 C C . ASN A 1 248 ? 5.103 23.092 9.476 1.00 86.31 248 ASN A C 1
ATOM 1920 O O . ASN A 1 248 ? 5.051 24.234 9.919 1.00 86.31 248 ASN A O 1
ATOM 1924 N N . ALA A 1 249 ? 5.283 22.853 8.174 1.00 85.00 249 ALA A N 1
ATOM 1925 C CA . ALA A 1 249 ? 5.432 23.930 7.191 1.00 85.00 249 ALA A CA 1
ATOM 1926 C C . ALA A 1 249 ? 4.176 24.822 7.083 1.00 85.00 249 ALA A C 1
ATOM 1928 O O . ALA A 1 249 ? 4.276 26.027 6.860 1.00 85.00 249 ALA A O 1
ATOM 1929 N N . ILE A 1 250 ? 2.971 24.259 7.246 1.00 79.81 250 ILE A N 1
ATOM 1930 C CA . ILE A 1 250 ? 1.730 25.054 7.312 1.00 79.81 250 ILE A CA 1
ATOM 1931 C C . ILE A 1 250 ? 1.675 25.865 8.614 1.00 79.81 250 ILE A C 1
ATOM 1933 O O . ILE A 1 250 ? 1.297 27.034 8.583 1.00 79.81 250 ILE A O 1
ATOM 1937 N N . ARG A 1 251 ? 2.059 25.265 9.748 1.00 84.81 251 ARG A N 1
ATOM 1938 C CA . ARG A 1 251 ? 2.104 25.941 11.058 1.00 84.81 251 ARG A CA 1
ATOM 1939 C C . ARG A 1 251 ? 3.059 27.131 11.051 1.00 84.81 251 ARG A C 1
ATOM 1941 O O . ARG A 1 251 ? 2.673 28.206 11.494 1.00 84.81 251 ARG A O 1
ATOM 1948 N N . GLU A 1 252 ? 4.249 26.956 10.489 1.00 87.44 252 GLU A N 1
ATOM 1949 C CA . GLU A 1 252 ? 5.250 28.015 10.350 1.00 87.44 252 GLU A CA 1
ATOM 1950 C C . GLU A 1 252 ? 4.696 29.214 9.568 1.00 87.44 252 GLU A C 1
ATOM 1952 O O . GLU A 1 252 ? 4.787 30.350 10.029 1.00 87.44 252 GLU A O 1
ATOM 1957 N N . LYS A 1 253 ? 4.008 28.969 8.443 1.00 85.62 253 LYS A N 1
ATOM 1958 C CA . LYS A 1 253 ? 3.334 30.026 7.662 1.00 85.62 253 LYS A CA 1
ATOM 1959 C C . LYS A 1 253 ? 2.253 30.780 8.444 1.00 85.62 253 LYS A C 1
ATOM 1961 O O . LYS A 1 253 ? 1.884 31.880 8.051 1.00 85.62 253 LYS A O 1
ATOM 1966 N N . GLN A 1 254 ? 1.734 30.190 9.518 1.00 84.62 254 GLN A N 1
ATOM 1967 C CA . GLN A 1 254 ? 0.746 30.791 10.418 1.00 84.62 254 GLN A CA 1
ATOM 1968 C C . GLN A 1 254 ? 1.387 31.408 11.675 1.00 84.62 254 GLN A C 1
ATOM 1970 O O . GLN A 1 254 ? 0.665 31.821 12.579 1.00 84.62 254 GLN A O 1
ATOM 1975 N N . GLY A 1 255 ? 2.723 31.451 11.770 1.00 89.25 255 GLY A N 1
ATOM 1976 C CA . GLY A 1 255 ? 3.437 31.934 12.956 1.00 89.25 255 GLY A CA 1
ATOM 1977 C C . GLY A 1 255 ? 3.324 31.005 14.169 1.00 89.25 255 GLY A C 1
ATOM 1978 O O . GLY A 1 255 ? 3.574 31.426 15.296 1.00 89.25 255 GLY A O 1
ATOM 1979 N N . LEU A 1 256 ? 2.921 29.747 13.963 1.00 86.25 256 LEU A N 1
ATOM 1980 C CA . LEU A 1 256 ? 2.781 28.755 15.026 1.00 86.25 256 LEU A CA 1
ATOM 1981 C C . LEU A 1 256 ? 4.090 27.969 15.206 1.00 86.25 256 LEU A C 1
ATOM 1983 O O . LEU A 1 256 ? 4.731 27.619 14.214 1.00 86.25 256 LEU A O 1
ATOM 1987 N N . PRO A 1 257 ? 4.463 27.604 16.448 1.00 89.06 257 PRO A N 1
ATOM 1988 C CA . PRO A 1 257 ? 5.674 26.830 16.699 1.00 89.06 257 PRO A CA 1
ATOM 1989 C C . PRO A 1 257 ? 5.587 25.425 16.093 1.00 89.06 257 PRO A C 1
ATOM 1991 O O . PRO A 1 257 ? 4.500 24.840 15.990 1.00 89.06 257 PRO A O 1
ATOM 1994 N N . THR A 1 258 ? 6.737 24.846 15.753 1.00 88.69 258 THR A N 1
ATOM 1995 C CA . THR A 1 258 ? 6.853 23.433 15.366 1.00 88.69 258 THR A CA 1
ATOM 1996 C C . THR A 1 258 ? 6.221 22.539 16.429 1.00 88.69 258 THR A C 1
ATOM 1998 O O . THR A 1 258 ? 6.416 22.743 17.626 1.00 88.69 258 THR A O 1
ATOM 2001 N N . LYS A 1 259 ? 5.440 21.549 15.992 1.00 85.50 259 LYS A N 1
ATOM 2002 C CA . LYS A 1 259 ? 4.862 20.531 16.868 1.00 85.50 259 LYS A CA 1
ATOM 2003 C C . LYS A 1 259 ? 5.549 19.200 16.599 1.00 85.50 259 LYS A C 1
ATOM 2005 O O . LYS A 1 259 ? 5.500 18.711 15.469 1.00 85.50 259 LYS A O 1
ATOM 2010 N N . ASP A 1 260 ? 6.147 18.627 17.636 1.00 85.56 260 ASP A N 1
ATOM 2011 C CA . ASP A 1 260 ? 6.606 17.243 17.607 1.00 85.56 260 ASP A CA 1
ATOM 2012 C C . ASP A 1 260 ? 5.443 16.317 17.983 1.00 85.56 260 ASP A C 1
ATOM 2014 O O . ASP A 1 260 ? 4.701 16.578 18.935 1.00 85.56 260 ASP A O 1
ATOM 2018 N N . VAL A 1 261 ? 5.214 15.291 17.170 1.00 81.50 261 VAL A N 1
ATOM 2019 C CA . VAL A 1 261 ? 4.093 14.359 17.309 1.00 81.50 261 VAL A CA 1
ATOM 2020 C C . VAL A 1 261 ? 4.628 12.961 17.061 1.00 81.50 261 VAL A C 1
ATOM 2022 O O . VAL A 1 261 ? 5.280 12.710 16.049 1.00 81.50 261 VAL A O 1
ATOM 2025 N N . GLU A 1 262 ? 4.312 12.042 17.970 1.00 82.88 262 GLU A N 1
ATOM 2026 C CA . GLU A 1 262 ? 4.605 10.624 17.795 1.00 82.88 262 GLU A CA 1
ATOM 2027 C C . GLU A 1 262 ? 4.097 10.145 16.425 1.00 82.88 262 GLU A C 1
ATOM 2029 O O . GLU A 1 262 ? 2.946 10.391 16.068 1.00 82.88 262 GLU A O 1
ATOM 2034 N N . LYS A 1 263 ? 4.938 9.434 15.664 1.00 80.94 263 LYS A N 1
ATOM 2035 C CA . LYS A 1 263 ? 4.621 8.967 14.302 1.00 80.94 263 LYS A CA 1
ATOM 2036 C C . LYS A 1 263 ? 3.269 8.256 14.200 1.00 80.94 263 LYS A C 1
ATOM 2038 O O . LYS A 1 263 ? 2.487 8.536 13.295 1.00 80.94 263 LYS A O 1
ATOM 2043 N N . SER A 1 264 ? 2.971 7.389 15.167 1.00 78.56 264 SER A N 1
ATOM 2044 C CA . SER A 1 264 ? 1.709 6.648 15.238 1.00 78.56 264 SER A CA 1
ATOM 2045 C C . SER A 1 264 ? 0.485 7.567 15.351 1.00 78.56 264 SER A C 1
ATOM 2047 O O . SER A 1 264 ? -0.607 7.158 14.987 1.00 78.56 264 SER A O 1
ATOM 2049 N N . GLN A 1 265 ? 0.643 8.811 15.801 1.00 81.50 265 GLN A N 1
ATOM 2050 C CA . GLN A 1 265 ? -0.429 9.801 15.938 1.00 81.50 265 GLN A CA 1
ATOM 2051 C C . GLN A 1 265 ? -0.492 10.790 14.767 1.00 81.50 265 GLN A C 1
ATOM 2053 O O . GLN A 1 265 ? -1.306 11.714 14.778 1.00 81.50 265 GLN A O 1
ATOM 2058 N N . VAL A 1 266 ? 0.352 10.629 13.747 1.00 81.75 266 VAL A N 1
ATOM 2059 C CA . VAL A 1 266 ? 0.243 11.397 12.506 1.00 81.75 266 VAL A CA 1
ATOM 2060 C C . VAL A 1 266 ? -0.829 10.755 11.629 1.00 81.75 266 VAL A C 1
ATOM 2062 O O . VAL A 1 266 ? -0.772 9.570 11.307 1.00 81.75 266 VAL A O 1
ATOM 2065 N N . PHE A 1 267 ? -1.830 11.547 11.251 1.00 77.38 267 PHE A N 1
ATOM 2066 C CA . PHE A 1 267 ? -3.040 11.058 10.590 1.00 77.38 267 PHE A CA 1
ATOM 2067 C C . PHE A 1 267 ? -2.789 10.839 9.096 1.00 77.38 267 PHE A C 1
ATOM 2069 O O . PHE A 1 267 ? -3.020 11.738 8.280 1.00 77.38 267 PHE A O 1
ATOM 2076 N N . THR A 1 268 ? -2.303 9.647 8.754 1.00 85.38 268 THR A N 1
ATOM 2077 C CA . THR A 1 268 ? -2.172 9.176 7.370 1.00 85.38 268 THR A CA 1
ATOM 2078 C C . THR A 1 268 ? -3.334 8.262 6.986 1.00 85.38 268 THR A C 1
ATOM 2080 O O . THR A 1 268 ? -4.066 8.603 6.064 1.00 85.38 268 THR A O 1
ATOM 2083 N N . HIS A 1 269 ? -3.536 7.150 7.696 1.00 90.25 269 HIS A N 1
ATOM 2084 C CA . HIS A 1 269 ? -4.663 6.220 7.532 1.00 90.25 269 HIS A CA 1
ATOM 2085 C C . HIS A 1 269 ? -4.948 5.494 8.846 1.00 90.25 269 HIS A C 1
ATOM 2087 O O . HIS A 1 269 ? -3.991 5.100 9.509 1.00 90.25 269 HIS A O 1
ATOM 2093 N N . SER A 1 270 ? -6.210 5.252 9.191 1.00 93.00 270 SER A N 1
ATOM 2094 C CA . SER A 1 270 ? -6.586 4.364 10.302 1.00 93.00 270 SER A CA 1
ATOM 2095 C C . SER A 1 270 ? -6.454 2.884 9.925 1.00 93.00 270 SER A C 1
ATOM 2097 O O . SER A 1 270 ? -6.374 2.532 8.742 1.00 93.00 270 SER A O 1
ATOM 2099 N N . TYR A 1 271 ? -6.470 1.996 10.924 1.00 95.69 271 TYR A N 1
ATOM 2100 C CA . TYR A 1 271 ? -6.469 0.549 10.675 1.00 95.69 271 TYR A CA 1
ATOM 2101 C C . TYR A 1 271 ? -7.640 0.132 9.780 1.00 95.69 271 TYR A C 1
ATOM 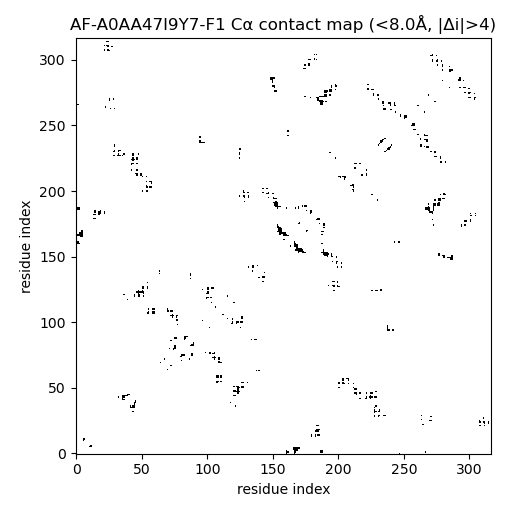2103 O O . TYR A 1 271 ? -7.452 -0.568 8.788 1.00 95.69 271 TYR A O 1
ATOM 2111 N N . ALA A 1 272 ? -8.844 0.621 10.079 1.00 96.00 272 ALA A N 1
ATOM 2112 C CA . ALA A 1 272 ? -10.046 0.273 9.330 1.00 96.00 272 ALA A CA 1
ATOM 2113 C C . ALA A 1 272 ? -10.014 0.768 7.873 1.00 96.00 272 ALA A C 1
ATOM 2115 O O . ALA A 1 272 ? -10.580 0.120 6.987 1.00 96.00 272 ALA A O 1
ATOM 2116 N N . GLU A 1 273 ? -9.356 1.900 7.606 1.00 95.62 273 GLU A N 1
ATOM 2117 C CA . GLU A 1 273 ? -9.159 2.434 6.253 1.00 95.62 273 GLU A CA 1
ATOM 2118 C C . GLU A 1 273 ? -8.223 1.559 5.412 1.00 95.62 273 GLU A C 1
ATOM 2120 O O . GLU A 1 273 ? -8.513 1.314 4.236 1.00 95.62 273 GLU A O 1
ATOM 2125 N N . ILE A 1 274 ? -7.134 1.071 6.017 1.00 96.62 274 ILE A N 1
ATOM 2126 C CA . ILE A 1 274 ? -6.182 0.133 5.403 1.00 96.62 274 ILE A CA 1
ATOM 2127 C C . ILE A 1 274 ? -6.845 -1.228 5.182 1.00 96.62 274 ILE A C 1
ATOM 2129 O O . ILE A 1 274 ? -6.870 -1.721 4.054 1.00 96.62 274 ILE A O 1
ATOM 2133 N N . HIS A 1 275 ? -7.445 -1.786 6.236 1.00 97.25 275 HIS A N 1
ATOM 2134 C CA . HIS A 1 275 ? -8.139 -3.073 6.232 1.00 97.25 275 HIS A CA 1
ATOM 2135 C C . HIS A 1 275 ? -9.170 -3.144 5.099 1.00 97.25 275 HIS A C 1
ATOM 2137 O O . HIS A 1 275 ? -9.105 -4.018 4.238 1.00 97.25 275 HIS A O 1
ATOM 2143 N N . SER A 1 276 ? -10.057 -2.146 5.021 1.00 96.69 276 SER A N 1
ATOM 2144 C CA . SER A 1 276 ? -11.069 -2.075 3.961 1.00 96.69 276 SER A CA 1
ATOM 2145 C C . SER A 1 276 ? -10.450 -1.965 2.565 1.00 96.69 276 SER A C 1
ATOM 2147 O O . SER A 1 276 ? -10.907 -2.629 1.640 1.00 96.69 276 SER A O 1
ATOM 2149 N N . GLY A 1 277 ? -9.426 -1.117 2.392 1.00 95.56 277 GLY A N 1
ATOM 2150 C CA . GLY A 1 277 ? -8.792 -0.895 1.089 1.00 95.56 277 GLY A CA 1
ATOM 2151 C C . GLY A 1 277 ? -8.119 -2.153 0.537 1.00 95.56 277 GLY A C 1
ATOM 2152 O O . GLY A 1 277 ? -8.201 -2.420 -0.665 1.00 95.56 277 GLY A O 1
ATOM 2153 N N . ILE A 1 278 ? -7.501 -2.948 1.414 1.00 96.94 278 ILE A N 1
ATOM 2154 C CA . ILE A 1 278 ? -6.903 -4.237 1.055 1.00 96.94 278 ILE A CA 1
ATOM 2155 C C . ILE A 1 278 ? -7.995 -5.246 0.724 1.00 96.94 278 ILE A C 1
ATOM 2157 O O . ILE A 1 278 ? -7.990 -5.774 -0.386 1.00 96.94 278 ILE A O 1
ATOM 2161 N N . LEU A 1 279 ? -8.950 -5.479 1.627 1.00 97.50 279 LEU A N 1
ATOM 2162 C CA . LEU A 1 279 ? -9.930 -6.554 1.458 1.00 97.50 279 LEU A CA 1
ATOM 2163 C C . LEU A 1 279 ? -10.864 -6.336 0.269 1.00 97.50 279 LEU A C 1
ATOM 2165 O O . LEU A 1 279 ? -11.019 -7.254 -0.529 1.00 97.50 279 LEU A O 1
ATOM 2169 N N . LEU A 1 280 ? -11.368 -5.113 0.053 1.00 97.62 280 LEU A N 1
ATOM 2170 C CA . LEU A 1 280 ? -12.151 -4.786 -1.148 1.00 97.62 280 LEU A CA 1
ATOM 2171 C C . LEU A 1 280 ? -11.413 -5.173 -2.439 1.00 97.62 280 LEU A C 1
ATOM 2173 O O . LEU A 1 280 ? -12.014 -5.642 -3.406 1.00 97.62 280 LEU A O 1
ATOM 2177 N N . THR A 1 281 ? -10.095 -4.975 -2.450 1.00 96.19 281 THR A N 1
ATOM 2178 C CA . THR A 1 281 ? -9.258 -5.241 -3.617 1.00 96.19 281 THR A CA 1
ATOM 2179 C C . THR A 1 281 ? -8.886 -6.716 -3.731 1.00 96.19 281 THR A C 1
ATOM 2181 O O . THR A 1 281 ? -8.889 -7.254 -4.837 1.00 96.19 281 THR A O 1
ATOM 2184 N N . VAL A 1 282 ? -8.550 -7.385 -2.626 1.00 95.69 282 VAL A N 1
ATOM 2185 C CA . VAL A 1 282 ? -8.206 -8.816 -2.623 1.00 95.69 282 VAL A CA 1
ATOM 2186 C C . VAL A 1 282 ? -9.424 -9.655 -2.995 1.00 95.69 282 VAL A C 1
ATOM 2188 O O . VAL A 1 282 ? -9.316 -10.514 -3.868 1.00 95.69 282 VAL A O 1
ATOM 2191 N N . ASP A 1 283 ? -10.584 -9.340 -2.421 1.00 96.06 283 ASP A N 1
ATOM 2192 C CA . ASP A 1 283 ? -11.839 -10.063 -2.654 1.00 96.06 283 ASP A CA 1
ATOM 2193 C C . ASP A 1 283 ? -12.447 -9.754 -4.034 1.00 96.06 283 ASP A C 1
ATOM 2195 O O . ASP A 1 283 ? -13.448 -10.342 -4.431 1.00 96.06 283 ASP A O 1
ATOM 2199 N N . GLY A 1 284 ? -11.813 -8.866 -4.813 1.00 94.94 284 GLY A N 1
ATOM 2200 C CA . GLY A 1 284 ? -12.186 -8.599 -6.200 1.00 94.94 284 GLY A CA 1
ATOM 2201 C C . GLY A 1 284 ? -13.521 -7.878 -6.349 1.00 94.94 284 GLY A C 1
ATOM 2202 O O . GLY A 1 284 ? -14.166 -8.023 -7.386 1.00 94.94 284 GLY A O 1
ATOM 2203 N N . ILE A 1 285 ? -13.918 -7.100 -5.339 1.00 97.50 285 ILE A N 1
ATOM 2204 C CA . ILE A 1 285 ? -15.137 -6.297 -5.387 1.00 97.50 285 ILE A CA 1
ATOM 2205 C C . ILE A 1 285 ? -14.974 -5.228 -6.468 1.00 97.50 285 ILE A C 1
ATOM 2207 O O . ILE A 1 285 ? -14.005 -4.466 -6.454 1.00 97.50 285 ILE A O 1
ATOM 2211 N N . ASP A 1 286 ? -15.912 -5.168 -7.413 1.00 95.94 286 ASP A N 1
ATOM 2212 C CA . ASP A 1 286 ? -15.881 -4.187 -8.500 1.00 95.94 286 ASP A CA 1
ATOM 2213 C C . ASP A 1 286 ? -16.173 -2.777 -7.942 1.00 95.94 286 ASP A C 1
ATOM 2215 O O . ASP A 1 286 ? -17.268 -2.555 -7.416 1.00 95.94 286 ASP A O 1
ATOM 2219 N N . PRO A 1 287 ? -15.250 -1.799 -8.071 1.00 94.88 287 PRO A N 1
ATOM 2220 C CA . PRO A 1 287 ? -15.452 -0.438 -7.565 1.00 94.88 287 PRO A CA 1
ATOM 2221 C C . PRO A 1 287 ? -16.676 0.286 -8.148 1.00 94.88 287 PRO A C 1
ATOM 2223 O O . PRO A 1 287 ? -17.142 1.265 -7.569 1.00 94.88 287 PRO A O 1
ATOM 2226 N N . THR A 1 288 ? -17.195 -0.155 -9.299 1.00 95.00 288 THR A N 1
ATOM 2227 C CA . THR A 1 288 ? -18.371 0.445 -9.949 1.00 95.00 288 THR A CA 1
ATOM 2228 C C . THR A 1 288 ? -19.697 -0.073 -9.392 1.00 95.00 288 THR A C 1
ATOM 2230 O O . THR A 1 288 ? -20.734 0.569 -9.569 1.00 95.00 288 THR A O 1
ATOM 2233 N N . LYS A 1 289 ? -19.683 -1.201 -8.674 1.00 96.62 289 LYS A N 1
ATOM 2234 C CA . LYS A 1 289 ? -20.874 -1.812 -8.082 1.00 96.62 289 LYS A CA 1
ATOM 2235 C C . LYS A 1 289 ? -21.088 -1.320 -6.655 1.00 96.62 289 LYS A C 1
ATOM 2237 O O . LYS A 1 289 ? -20.769 -1.995 -5.680 1.00 96.62 289 LYS A O 1
ATOM 2242 N N . ILE A 1 290 ? -21.654 -0.122 -6.544 1.00 94.75 290 ILE A N 1
ATOM 2243 C CA . ILE A 1 290 ? -21.767 0.616 -5.276 1.00 94.75 290 ILE A CA 1
ATOM 2244 C C . ILE A 1 290 ? -22.459 -0.183 -4.161 1.00 94.75 290 ILE A C 1
ATOM 2246 O O . ILE A 1 290 ? -22.038 -0.085 -3.011 1.00 94.75 290 ILE A O 1
ATOM 2250 N N . ASP A 1 291 ? -23.475 -0.992 -4.470 1.00 96.88 291 ASP A N 1
ATOM 2251 C CA . ASP A 1 291 ? -24.175 -1.786 -3.452 1.00 96.88 291 ASP A CA 1
ATOM 2252 C C . ASP A 1 291 ? -23.332 -2.963 -2.932 1.00 96.88 291 ASP A C 1
ATOM 2254 O O . ASP A 1 291 ? -23.317 -3.212 -1.725 1.00 96.88 291 ASP A O 1
ATOM 2258 N N . GLU A 1 292 ? -22.561 -3.629 -3.803 1.00 97.50 292 GLU A N 1
ATOM 2259 C CA . GLU A 1 292 ? -21.602 -4.670 -3.399 1.00 97.50 292 GLU A CA 1
ATOM 2260 C C . GLU A 1 292 ? -20.478 -4.060 -2.548 1.00 97.50 292 GLU A C 1
ATOM 2262 O O . GLU A 1 292 ? -20.174 -4.563 -1.465 1.00 97.50 292 GLU A O 1
ATOM 2267 N N . VAL A 1 293 ? -19.928 -2.916 -2.980 1.00 97.44 293 VAL A N 1
ATOM 2268 C CA . VAL A 1 293 ? -18.920 -2.156 -2.221 1.00 97.44 293 VAL A CA 1
ATOM 2269 C C . VAL A 1 293 ? -19.459 -1.748 -0.852 1.00 97.44 293 VAL A C 1
ATOM 2271 O O . VAL A 1 293 ? -18.766 -1.913 0.151 1.00 97.44 293 VAL A O 1
ATOM 2274 N N . ARG A 1 294 ? -20.700 -1.250 -0.781 1.00 97.56 294 ARG A N 1
ATOM 2275 C CA . ARG A 1 294 ? -21.350 -0.873 0.481 1.00 97.56 294 ARG A CA 1
ATOM 2276 C C . ARG A 1 294 ? -21.456 -2.065 1.423 1.00 97.56 294 ARG A C 1
ATOM 2278 O O . ARG A 1 294 ? -21.056 -1.953 2.579 1.00 97.56 294 ARG A O 1
ATOM 2285 N N . SER A 1 295 ? -21.983 -3.187 0.935 1.00 97.94 295 SER A N 1
ATOM 2286 C CA . SER A 1 295 ? -22.163 -4.399 1.739 1.00 97.94 295 SER A CA 1
ATOM 2287 C C . SER A 1 295 ? -20.829 -4.917 2.280 1.00 97.94 295 SER A C 1
ATOM 2289 O O . SER A 1 295 ? -20.725 -5.226 3.467 1.00 97.94 295 SER A O 1
ATOM 2291 N N . ALA A 1 296 ? -19.795 -4.956 1.436 1.00 98.06 296 ALA A N 1
ATOM 2292 C CA . ALA A 1 296 ? -18.457 -5.384 1.832 1.00 98.06 296 ALA A CA 1
ATOM 2293 C C . ALA A 1 296 ? -17.837 -4.431 2.871 1.00 98.06 296 ALA A C 1
ATOM 2295 O O . ALA A 1 296 ? -17.349 -4.875 3.908 1.00 98.06 296 ALA A O 1
ATOM 2296 N N . LEU A 1 297 ? -17.934 -3.113 2.655 1.00 97.75 297 LEU A N 1
ATOM 2297 C CA . LEU A 1 297 ? -17.444 -2.102 3.599 1.00 97.75 297 LEU A CA 1
ATOM 2298 C C . LEU A 1 297 ? -18.092 -2.207 4.983 1.00 97.75 297 LEU A C 1
ATOM 2300 O O . LEU A 1 297 ? -17.394 -2.007 5.979 1.00 97.75 297 LEU A O 1
ATOM 2304 N N . TYR A 1 298 ? -19.389 -2.520 5.069 1.00 97.81 298 TYR A N 1
ATOM 2305 C CA . TYR A 1 298 ? -20.044 -2.767 6.356 1.00 97.81 298 TYR A CA 1
ATOM 2306 C C . TYR A 1 298 ? -19.407 -3.949 7.090 1.00 97.81 298 TYR A C 1
ATOM 2308 O O . TYR A 1 298 ? -19.022 -3.792 8.249 1.00 97.81 298 TYR A O 1
ATOM 2316 N N . GLY A 1 299 ? -19.239 -5.089 6.411 1.00 97.94 299 GLY A N 1
ATOM 2317 C CA . GLY A 1 299 ? -18.589 -6.273 6.982 1.00 97.94 299 GLY A CA 1
ATOM 2318 C C . GLY A 1 299 ? -17.171 -5.969 7.466 1.00 97.94 299 GLY A C 1
ATOM 2319 O O . GLY A 1 299 ? -16.877 -6.104 8.651 1.00 97.94 299 GLY A O 1
ATOM 2320 N N . TYR A 1 300 ? -16.329 -5.412 6.593 1.00 97.94 300 TYR A N 1
ATOM 2321 C CA . TYR A 1 300 ? -14.940 -5.097 6.937 1.00 97.94 300 TYR A CA 1
ATOM 2322 C C . TYR A 1 300 ? -14.807 -4.043 8.041 1.00 97.94 300 TYR A C 1
ATOM 2324 O O . TYR A 1 300 ? -13.820 -4.047 8.776 1.00 97.94 300 TYR A O 1
ATOM 2332 N N . THR A 1 301 ? -15.768 -3.121 8.163 1.00 98.00 301 THR A N 1
ATOM 2333 C CA . THR A 1 301 ? -15.776 -2.133 9.252 1.00 98.00 301 THR A CA 1
ATOM 2334 C C . THR A 1 301 ? -16.157 -2.779 10.581 1.00 98.00 301 THR A C 1
ATOM 2336 O O . THR A 1 301 ? -15.562 -2.443 11.605 1.00 98.00 301 THR A O 1
ATOM 2339 N N . ILE A 1 302 ? -17.108 -3.719 10.580 1.00 98.00 302 ILE A N 1
ATOM 2340 C CA . ILE A 1 302 ? -17.467 -4.505 11.768 1.00 98.00 302 ILE A CA 1
ATOM 2341 C C . ILE A 1 302 ? -16.273 -5.348 12.223 1.00 98.00 302 ILE A C 1
ATOM 2343 O O . ILE A 1 302 ? -15.928 -5.312 13.405 1.00 98.00 302 ILE A O 1
ATOM 2347 N N . ASP A 1 303 ? -15.597 -6.025 11.295 1.00 97.38 303 ASP A N 1
ATOM 2348 C CA . ASP A 1 303 ? -14.406 -6.826 11.592 1.00 97.38 303 ASP A CA 1
ATOM 2349 C C . ASP A 1 303 ? -13.280 -5.959 12.164 1.00 97.38 303 ASP A C 1
ATOM 2351 O O . ASP A 1 303 ? -12.713 -6.271 13.216 1.00 97.38 303 ASP A O 1
ATOM 2355 N N . ALA A 1 304 ? -13.016 -4.804 11.544 1.00 97.38 304 ALA A N 1
ATOM 2356 C CA . ALA A 1 304 ? -12.008 -3.874 12.036 1.00 97.38 304 ALA A CA 1
ATOM 2357 C C . ALA A 1 304 ? -12.350 -3.334 13.434 1.00 97.38 304 ALA A C 1
ATOM 2359 O O . ALA A 1 304 ? -11.478 -3.258 14.300 1.00 97.38 304 ALA A O 1
ATOM 2360 N N . LYS A 1 305 ? -13.622 -2.998 13.686 1.00 97.19 305 LYS A N 1
ATOM 2361 C CA . LYS A 1 305 ? -14.091 -2.556 15.006 1.00 97.19 305 LYS A CA 1
ATOM 2362 C C . LYS A 1 305 ? -13.918 -3.644 16.057 1.00 97.19 305 LYS A C 1
ATOM 2364 O O . LYS A 1 305 ? -13.463 -3.349 17.162 1.00 97.19 305 LYS A O 1
ATOM 2369 N N . LYS A 1 306 ? -14.277 -4.887 15.727 1.00 97.19 306 LYS A N 1
ATOM 2370 C CA . LYS A 1 306 ? -14.103 -6.036 16.618 1.00 97.19 306 LYS A CA 1
ATOM 2371 C C . LYS A 1 306 ? -12.631 -6.188 16.992 1.00 97.19 306 LYS A C 1
ATOM 2373 O O . LYS A 1 306 ? -12.317 -6.235 18.177 1.00 97.19 306 LYS A O 1
ATOM 2378 N N . ARG A 1 307 ? -11.734 -6.144 16.002 1.00 96.38 307 ARG A N 1
ATOM 2379 C CA . ARG A 1 307 ? -10.289 -6.248 16.228 1.00 96.38 307 ARG A CA 1
ATOM 2380 C C . ARG A 1 307 ? -9.743 -5.134 17.122 1.00 96.38 307 ARG A C 1
ATOM 2382 O O . ARG A 1 307 ? -8.953 -5.405 18.022 1.00 96.38 307 ARG A O 1
ATOM 2389 N N . LEU A 1 308 ? -10.167 -3.890 16.895 1.00 95.94 308 LEU A N 1
ATOM 2390 C CA . LEU A 1 308 ? -9.788 -2.761 17.749 1.00 95.94 308 LEU A CA 1
ATOM 2391 C C . LEU A 1 308 ? -10.305 -2.945 19.182 1.00 95.94 308 LEU A C 1
ATOM 2393 O O . LEU A 1 308 ? -9.557 -2.736 20.130 1.00 95.94 308 LEU A O 1
ATOM 2397 N N . SER A 1 309 ? -11.547 -3.408 19.340 1.00 94.50 309 SER A N 1
ATOM 2398 C CA . SER A 1 309 ? -12.177 -3.614 20.652 1.00 94.50 309 SER A CA 1
ATOM 2399 C C . SER A 1 309 ? -11.486 -4.718 21.462 1.00 94.50 309 SER A C 1
ATOM 2401 O O . SER A 1 309 ? -11.243 -4.543 22.655 1.00 94.50 309 SER A O 1
ATOM 2403 N N . GLU A 1 310 ? -11.119 -5.830 20.816 1.00 94.75 310 GLU A N 1
ATOM 2404 C CA . GLU A 1 310 ? -10.340 -6.914 21.434 1.00 94.75 310 GLU A CA 1
ATOM 2405 C C . GLU A 1 310 ? -9.016 -6.394 22.004 1.00 94.75 310 GLU A C 1
ATOM 2407 O O . GLU A 1 310 ? -8.660 -6.699 23.140 1.00 94.75 310 GLU A O 1
ATOM 2412 N N . LEU A 1 311 ? -8.301 -5.559 21.249 1.00 92.94 311 LEU A N 1
ATOM 2413 C CA . LEU A 1 311 ? -7.017 -5.011 21.683 1.00 92.94 311 LEU A CA 1
ATOM 2414 C C . LEU A 1 311 ? -7.165 -3.934 22.758 1.00 92.94 311 LEU A C 1
ATOM 2416 O O . LEU A 1 311 ? -6.346 -3.898 23.672 1.00 92.94 311 LEU A O 1
ATOM 2420 N N . SER A 1 312 ? -8.211 -3.106 22.697 1.00 84.06 312 SER A N 1
ATOM 2421 C CA . SER A 1 312 ? -8.501 -2.137 23.759 1.00 84.06 312 SER A CA 1
ATOM 2422 C C . SER A 1 312 ? -8.751 -2.835 25.100 1.00 84.06 312 SER A C 1
ATOM 2424 O O . SER A 1 312 ? -8.221 -2.397 26.119 1.00 84.06 312 SER A O 1
ATOM 2426 N N . SER A 1 313 ? -9.461 -3.972 25.102 1.00 76.94 313 SER A N 1
ATOM 2427 C CA . SER A 1 313 ? -9.718 -4.746 26.329 1.00 76.94 313 SER A CA 1
ATOM 2428 C C . SER A 1 313 ? -8.458 -5.351 26.963 1.00 76.94 313 SER A C 1
ATOM 2430 O O . SER A 1 313 ? -8.411 -5.554 28.172 1.00 76.94 313 SER A O 1
ATOM 2432 N N . LEU A 1 314 ? -7.41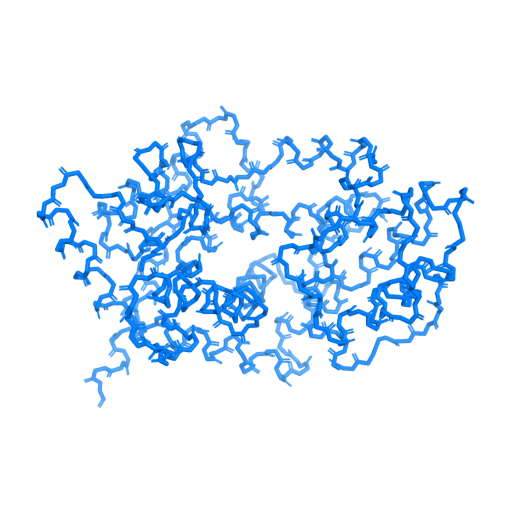5 -5.600 26.165 1.00 70.62 314 LEU A N 1
ATOM 2433 C CA . LEU A 1 314 ? -6.129 -6.119 26.640 1.00 70.62 314 LEU A CA 1
ATOM 2434 C C . LEU A 1 314 ? -5.220 -5.026 27.218 1.00 70.62 314 LEU A C 1
ATOM 2436 O O . LEU A 1 314 ? -4.259 -5.346 27.907 1.00 70.62 314 LEU A O 1
ATOM 2440 N N . THR A 1 315 ? -5.499 -3.753 26.926 1.00 58.19 315 THR A N 1
ATOM 2441 C CA . THR A 1 315 ? -4.718 -2.605 27.418 1.00 58.19 315 THR A CA 1
ATOM 2442 C C . THR A 1 315 ? -5.264 -1.979 28.705 1.00 58.19 315 THR A C 1
ATOM 2444 O O . THR A 1 315 ? -4.631 -1.075 29.243 1.00 58.19 315 THR A O 1
ATOM 2447 N N . GLU A 1 316 ? -6.422 -2.437 29.193 1.00 53.22 316 GLU A N 1
ATOM 2448 C CA . GLU A 1 316 ? -7.066 -1.965 30.434 1.00 53.22 316 GLU A CA 1
ATOM 2449 C C . GLU A 1 316 ? -6.761 -2.847 31.670 1.00 53.22 316 GLU A C 1
ATOM 2451 O O . GLU A 1 316 ? -7.282 -2.576 32.753 1.00 53.22 316 GLU A O 1
ATOM 2456 N N . ILE A 1 317 ? -5.908 -3.871 31.524 1.00 41.88 317 ILE A N 1
ATOM 2457 C CA . ILE A 1 317 ? -5.391 -4.742 32.602 1.00 41.88 317 ILE A CA 1
ATOM 2458 C C . ILE A 1 317 ? -3.932 -4.378 32.885 1.00 41.88 317 ILE A C 1
ATOM 2460 O O . ILE A 1 317 ? -3.573 -4.288 34.081 1.00 41.88 317 ILE A O 1
#

Foldseek 3Di:
DAAQDDPDPVLVVLLVQLCVLQLLLQVVLLVVLVVLLVDCPHQLLLLLQLLLVLLLVCLLPPPLLPPDDLQQLLCCLLVVDPDDPLHLSVDDDLWRDDNLCSNSLSCSSNSHDDGRDSSNSLCSLVNLLVSLSSCVSSVVPVLVVLLVFQFDDQPQVPADRLPDPSHTDRVVGLLVVLLSVVSHHFQHGADRSLLSSLSSLCVSCVVVVHDSRRPPDDLVSSLSSSLSSVSNPCQPDTVLVSQLVSVQVVCVVVVHHRDDDRSSPRRRGTSLSSQLRSCSRSVRPGNVPVVSSNVSSNVSSVVSSVSSVVSSVVVVD

Mean predicted aligned error: 4.55 Å

Nearest PDB structures (foldseek):
  6v2j-assembly1_A-2  TM=1.314E-01  e=1.295E+00  Escherichia coli K-12
  5wk5-assembly1_A  TM=1.282E-01  e=5.108E+00  Pseudomonas aeruginosa PAO1
  4au5-assembly1_A  TM=1.270E-01  e=4.675E+00  Escherichia coli